Protein AF-A0AAI8CJJ2-F1 (afdb_monomer_lite)

Organism: Fervidobacterium islandicum (NCBI:txid2423)

Foldseek 3Di:
DDDPQQKDWDDDDQKIWIWRNVCVLQQWTKIKIWGCPDLFKIKIKMKTKHFNCCCCVPVVVDDDDLQPTKIKIKMKIKMWGWDDDPQKTKIKMKIKIKMKIQRVVVRKMKMWIKIKIKIKMWGDPDPFKIKMKMKMWMFTPFMDMPDDAPPCNVVVGVVLRVLQIWIKMWTWMWGHPDQFWTWTWTFIGTPDNPVHPCCLPQDPDPLSVVLNVVVVVCVVPVPDPDRDTRTDTGGHNHD

Sequence (239 aa):
MFVEFTSIGFSTGNMEVSTQPILDILGLFNFRIRNYATDYTIFNSDTFFIDPFFVSKVYAQQNVPEEVQLYIILNSTYIHNNTVFGPLIFRPHLQAISGAVILPSQNSWVAGVISRGFVSAGFLLTKNLELFTLIESGVLVNVWTSQEKPEDWETVLNEARQKSLYVTARVGGIWYYDRYSGIGLGYRFIIHGADSPLRFVQVYSLNDLLYNYFNALYYTSPEQQISIPFITTDYYLIS

Secondary structure (DSSP, 8-state):
-----S-EEEEETTEEEEE-HHHHTTTEEEEEEEEEEETTEEEEEEEEEE-TTHHHHHTS-----GGG--EEEEEEEEEEE-EEETTEEEEEEEEEEEEEEEEGGGTEEEEEEEEEEEEEEEEEEETTEEEEEEEEEEEEEEEEESSPPPTTHHHHHHHHHHHH-EEEEEEEEEEESSSSBEEEEEEEEEEE-TT-GGGG---SSHHHHHHHHHHHHHHT-TTS----------B----

Radius of gyration: 19.72 Å; chains: 1; bounding box: 42×48×56 Å

Structure (mmCIF, N/CA/C/O backbone):
data_AF-A0AAI8CJJ2-F1
#
_entry.id   AF-A0AAI8CJJ2-F1
#
loop_
_atom_site.group_PDB
_atom_site.id
_atom_site.type_symbol
_atom_site.label_atom_id
_atom_site.label_alt_id
_atom_site.label_comp_id
_atom_site.label_asym_id
_atom_site.label_entity_id
_atom_site.label_seq_id
_atom_site.pdbx_PDB_ins_code
_atom_site.Cartn_x
_atom_site.Cartn_y
_atom_site.Cartn_z
_atom_site.occupancy
_atom_site.B_iso_or_equiv
_atom_site.auth_seq_id
_atom_site.auth_comp_id
_atom_site.auth_asym_id
_atom_site.auth_atom_id
_atom_site.pdbx_PDB_model_num
ATOM 1 N N . MET A 1 1 ? -5.943 30.973 -14.984 1.00 24.56 1 MET A N 1
ATOM 2 C CA . MET A 1 1 ? -4.744 30.408 -14.335 1.00 24.56 1 MET A CA 1
ATOM 3 C C . MET A 1 1 ? -5.21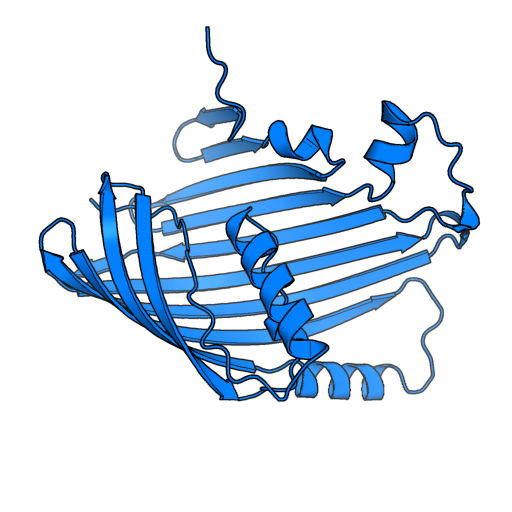3 29.131 -13.651 1.00 24.56 1 MET A C 1
ATOM 5 O O . MET A 1 1 ? -5.941 29.231 -12.676 1.00 24.56 1 MET A O 1
ATOM 9 N N . PHE A 1 2 ? -4.982 27.964 -14.256 1.00 25.30 2 PHE A N 1
ATOM 10 C CA . PHE A 1 2 ? -5.335 26.677 -13.645 1.00 25.30 2 PHE A CA 1
ATOM 11 C C . PHE A 1 2 ? -4.199 26.307 -12.687 1.00 25.30 2 PHE A C 1
ATOM 13 O O . PHE A 1 2 ? -3.054 26.222 -13.121 1.00 25.30 2 PHE A O 1
ATOM 20 N N . VAL A 1 3 ? -4.501 26.179 -11.396 1.00 33.66 3 VAL A N 1
ATOM 21 C CA . VAL A 1 3 ? -3.563 25.663 -10.391 1.00 33.66 3 VAL A CA 1
ATOM 22 C C . VAL A 1 3 ? -3.688 24.142 -10.410 1.00 33.66 3 VAL A C 1
ATOM 24 O O . VAL A 1 3 ? -4.797 23.614 -10.355 1.00 33.66 3 VAL A O 1
ATOM 27 N N . GLU A 1 4 ? -2.569 23.441 -10.556 1.00 37.78 4 GLU A N 1
ATOM 28 C CA . GLU A 1 4 ? -2.528 21.982 -10.531 1.00 37.78 4 GLU A CA 1
ATOM 29 C C . GLU A 1 4 ? -2.670 21.497 -9.078 1.00 37.78 4 GLU A C 1
ATOM 31 O O . GLU A 1 4 ? -1.777 21.674 -8.257 1.00 37.78 4 GLU A O 1
ATOM 36 N N . PHE A 1 5 ? -3.838 20.941 -8.736 1.00 50.25 5 PHE A N 1
ATOM 37 C CA . PHE A 1 5 ? -4.171 20.484 -7.375 1.00 50.25 5 PHE A CA 1
ATOM 38 C C . PHE A 1 5 ? -3.807 19.012 -7.110 1.00 50.25 5 PHE A C 1
ATOM 40 O O . PHE A 1 5 ? -4.073 18.493 -6.026 1.00 50.25 5 PHE A O 1
ATOM 47 N N . THR A 1 6 ? -3.227 18.323 -8.096 1.00 55.97 6 THR A N 1
ATOM 48 C CA . THR A 1 6 ? -2.880 16.893 -8.023 1.00 55.97 6 THR A CA 1
ATOM 49 C C . THR A 1 6 ? -1.678 16.639 -7.113 1.00 55.97 6 THR A C 1
ATOM 51 O O . THR A 1 6 ? -1.645 15.616 -6.422 1.00 55.97 6 THR A O 1
ATOM 54 N N . SER A 1 7 ? -0.721 17.573 -7.072 1.00 64.00 7 SER A N 1
ATOM 55 C CA . SER A 1 7 ? 0.377 17.610 -6.108 1.00 64.00 7 SER A CA 1
ATOM 56 C C . SER A 1 7 ? 1.036 18.994 -6.067 1.00 64.00 7 SER A C 1
ATOM 58 O O . SER A 1 7 ? 1.258 19.606 -7.107 1.00 64.00 7 SER A O 1
ATOM 60 N N . ILE A 1 8 ? 1.379 19.478 -4.870 1.00 72.69 8 ILE A N 1
ATOM 61 C CA . ILE A 1 8 ? 2.213 20.672 -4.671 1.00 72.69 8 ILE A CA 1
ATOM 62 C C . ILE A 1 8 ? 3.395 20.273 -3.790 1.00 72.69 8 ILE A C 1
ATOM 64 O O . ILE A 1 8 ? 3.222 19.571 -2.796 1.00 72.69 8 ILE A O 1
ATOM 68 N N . GLY A 1 9 ? 4.604 20.708 -4.138 1.00 76.25 9 GLY A N 1
ATOM 69 C CA . GLY A 1 9 ? 5.794 20.315 -3.398 1.00 76.25 9 GLY A CA 1
ATOM 70 C C . GLY A 1 9 ? 7.037 21.127 -3.722 1.00 76.25 9 GLY A C 1
ATOM 71 O O . GLY A 1 9 ? 7.033 22.019 -4.568 1.00 76.25 9 GLY A O 1
ATOM 72 N N . PHE A 1 10 ? 8.112 20.790 -3.021 1.00 77.50 10 PHE A N 1
ATOM 73 C CA . PHE A 1 10 ? 9.448 21.329 -3.202 1.00 77.50 10 PHE A CA 1
ATOM 74 C C . PHE A 1 10 ? 10.416 20.187 -3.515 1.00 77.50 10 PHE A C 1
ATOM 76 O O . PHE A 1 10 ? 10.382 19.140 -2.869 1.00 77.50 10 PHE A O 1
ATOM 83 N N . SER A 1 11 ? 11.301 20.400 -4.486 1.00 77.44 11 SER A N 1
ATOM 84 C CA . SER A 1 11 ? 12.350 19.449 -4.851 1.00 77.44 11 SER A CA 1
ATOM 85 C C . SER A 1 11 ? 13.719 20.112 -4.738 1.00 77.44 11 SER A C 1
ATOM 87 O O . SER A 1 11 ? 13.905 21.251 -5.171 1.00 77.44 11 SER A O 1
ATOM 89 N N . THR A 1 12 ? 14.674 19.410 -4.131 1.00 74.50 12 THR A N 1
ATOM 90 C CA . THR A 1 12 ? 16.070 19.835 -4.004 1.00 74.50 12 THR A CA 1
ATOM 91 C C . THR A 1 12 ? 17.007 18.643 -4.158 1.00 74.50 12 THR A C 1
ATOM 93 O O . THR A 1 12 ? 16.926 17.658 -3.419 1.00 74.50 12 THR A O 1
ATOM 96 N N . GLY A 1 13 ? 17.908 18.722 -5.142 1.00 83.06 13 GLY A N 1
ATOM 97 C CA . GLY A 1 13 ? 18.796 17.618 -5.501 1.00 83.06 13 GLY A CA 1
ATOM 98 C C . GLY A 1 13 ? 18.012 16.329 -5.757 1.00 83.06 13 GLY A C 1
ATOM 99 O O . GLY A 1 13 ? 17.119 16.295 -6.597 1.00 83.06 13 GLY A O 1
ATOM 100 N N . ASN A 1 14 ? 18.327 15.288 -4.986 1.00 83.12 14 ASN A N 1
ATOM 101 C CA . ASN A 1 14 ? 17.704 13.969 -5.100 1.00 83.12 14 ASN A CA 1
ATOM 102 C C . ASN A 1 14 ? 16.510 13.783 -4.150 1.00 83.12 14 ASN A C 1
ATOM 104 O O . ASN A 1 14 ? 16.112 12.648 -3.893 1.00 83.12 14 ASN A O 1
ATOM 108 N N . MET A 1 15 ? 15.968 14.849 -3.562 1.00 79.25 15 MET A N 1
ATOM 109 C CA . MET A 1 15 ? 14.840 14.774 -2.634 1.00 79.25 15 MET A CA 1
ATOM 110 C C . MET A 1 15 ? 13.670 15.623 -3.103 1.00 79.25 15 MET A C 1
ATOM 112 O O . MET A 1 15 ? 13.842 16.749 -3.555 1.00 79.25 15 MET A O 1
ATOM 116 N N . GLU A 1 16 ? 12.473 15.099 -2.906 1.00 81.75 16 GLU A N 1
ATOM 117 C CA . GLU A 1 16 ? 11.210 15.771 -3.159 1.00 81.75 16 GLU A CA 1
ATOM 118 C C . GLU A 1 16 ? 10.321 15.621 -1.924 1.00 81.75 16 GLU A C 1
ATOM 120 O O . GLU A 1 16 ? 10.235 14.547 -1.324 1.00 81.75 16 GLU A O 1
ATOM 125 N N . VAL A 1 17 ? 9.672 16.713 -1.543 1.00 82.25 17 VAL A N 1
ATOM 126 C CA . VAL A 1 17 ? 8.667 16.752 -0.486 1.00 82.25 17 VAL A CA 1
ATOM 127 C C . VAL A 1 17 ? 7.401 17.342 -1.078 1.00 82.25 17 VAL A C 1
ATOM 129 O O . VAL A 1 17 ? 7.446 18.426 -1.657 1.00 82.25 17 VAL A O 1
ATOM 132 N N . SER A 1 18 ? 6.277 16.650 -0.948 1.00 83.56 18 SER A N 1
ATOM 133 C CA . SER A 1 18 ? 5.025 17.067 -1.573 1.00 83.56 18 SER A CA 1
ATOM 134 C C . SER A 1 18 ? 3.792 16.706 -0.750 1.00 83.56 18 SER A C 1
ATOM 136 O O . SER A 1 18 ? 3.818 15.839 0.122 1.00 83.56 18 SER A O 1
ATOM 138 N N . THR A 1 19 ? 2.698 17.402 -1.037 1.00 84.62 19 THR A N 1
ATOM 139 C CA . THR A 1 19 ? 1.343 17.126 -0.551 1.00 84.62 19 THR A CA 1
ATOM 140 C C . THR A 1 19 ? 0.382 17.093 -1.742 1.00 84.62 19 THR A C 1
ATOM 142 O O . THR A 1 19 ? 0.757 17.407 -2.879 1.00 84.62 19 THR A O 1
ATOM 145 N N . GLN A 1 20 ? -0.860 16.678 -1.513 1.00 82.75 20 GLN A N 1
ATOM 146 C CA . GLN A 1 20 ? -1.926 16.594 -2.510 1.00 82.75 20 GLN A CA 1
ATOM 147 C C . GLN A 1 20 ? -3.136 17.392 -2.011 1.00 82.75 20 GLN A C 1
ATOM 149 O O . GLN A 1 20 ? -4.046 16.821 -1.414 1.00 82.75 20 GLN A O 1
ATOM 154 N N . PRO A 1 21 ? -3.190 18.709 -2.280 1.00 80.12 21 PRO A N 1
ATOM 155 C CA . PRO A 1 21 ? -4.222 19.582 -1.714 1.00 80.12 21 PRO A CA 1
ATOM 156 C C . PRO A 1 21 ? -5.664 19.190 -2.065 1.00 80.12 21 PRO A C 1
ATOM 158 O O . PRO A 1 21 ? -6.601 19.529 -1.348 1.00 80.12 21 PRO A O 1
ATOM 161 N N . ILE A 1 22 ? -5.872 18.460 -3.166 1.00 79.06 22 ILE A N 1
ATOM 162 C CA . ILE A 1 22 ? -7.193 17.921 -3.522 1.00 79.06 22 ILE A CA 1
ATOM 163 C C . ILE A 1 22 ? -7.713 16.866 -2.533 1.00 79.06 22 ILE A C 1
ATOM 165 O O . ILE A 1 22 ? -8.904 16.573 -2.519 1.00 79.06 22 ILE A O 1
ATOM 169 N N . LEU A 1 23 ? -6.850 16.269 -1.717 1.00 82.94 23 LEU A N 1
ATOM 170 C CA . LEU A 1 23 ? -7.246 15.304 -0.695 1.00 82.94 23 LEU A CA 1
ATOM 171 C C . LEU A 1 23 ? -7.632 16.005 0.615 1.00 82.94 23 LEU A C 1
ATOM 173 O O . LEU A 1 23 ? -8.527 15.536 1.321 1.00 82.94 23 LEU A O 1
ATOM 177 N N . ASP A 1 24 ? -7.073 17.190 0.873 1.00 84.56 24 ASP A N 1
ATOM 178 C CA . ASP A 1 24 ? -7.384 18.002 2.054 1.00 84.56 24 ASP A CA 1
ATOM 179 C C . ASP A 1 24 ? -8.875 18.376 2.117 1.00 84.56 24 ASP A C 1
ATOM 181 O O . ASP A 1 24 ? -9.474 18.369 3.192 1.00 84.56 24 ASP A O 1
ATOM 185 N N . ILE A 1 25 ? -9.525 18.618 0.967 1.00 85.12 25 ILE A N 1
ATOM 186 C CA . ILE A 1 25 ? -10.975 18.897 0.905 1.00 85.12 25 ILE A CA 1
ATOM 187 C C . ILE A 1 25 ? -11.844 17.698 1.320 1.00 85.12 25 ILE A C 1
ATOM 189 O O . ILE A 1 25 ? -13.028 17.863 1.600 1.00 85.12 25 ILE A O 1
ATOM 193 N N . LEU A 1 26 ? -11.277 16.491 1.362 1.00 84.38 26 LEU A N 1
ATOM 194 C CA . LEU A 1 26 ? -11.945 15.273 1.820 1.00 84.38 26 LEU A CA 1
ATOM 195 C C . LEU A 1 26 ? -11.543 14.894 3.255 1.00 84.38 26 LEU A C 1
ATOM 197 O O . LEU A 1 26 ? -11.987 13.861 3.748 1.00 84.38 26 LEU A O 1
ATOM 201 N N . GLY A 1 27 ? -10.718 15.706 3.929 1.00 87.81 27 GLY A N 1
ATOM 202 C CA . GLY A 1 27 ? -10.158 15.374 5.243 1.00 87.81 27 GLY A CA 1
ATOM 203 C C . GLY A 1 27 ? -9.030 14.348 5.196 1.00 87.81 27 GLY A C 1
ATOM 204 O O . GLY A 1 27 ? -8.771 13.688 6.200 1.00 87.81 27 GLY A O 1
ATOM 205 N N . LEU A 1 28 ? -8.397 14.174 4.033 1.00 91.06 28 LEU A N 1
ATOM 206 C CA . LEU A 1 28 ? -7.301 13.240 3.796 1.00 91.06 28 LEU A CA 1
ATOM 207 C C . LEU A 1 28 ? -6.001 14.032 3.627 1.00 91.06 28 LEU A C 1
ATOM 209 O O . LEU A 1 28 ? -5.566 14.310 2.514 1.00 91.06 28 LEU A O 1
ATOM 213 N N . PHE A 1 29 ? -5.385 14.404 4.739 1.00 91.56 29 PHE A N 1
ATOM 214 C CA . PHE A 1 29 ? -4.186 15.235 4.748 1.00 91.56 29 PHE A CA 1
ATOM 215 C C . PHE A 1 29 ? -2.962 14.367 4.548 1.00 91.56 29 PHE A C 1
ATOM 217 O O . PHE A 1 29 ? -2.686 13.500 5.379 1.00 91.56 29 PHE A O 1
ATOM 224 N N . ASN A 1 30 ? -2.214 14.593 3.474 1.00 89.94 30 ASN A N 1
ATOM 225 C CA . ASN A 1 30 ? -1.071 13.753 3.157 1.00 89.94 30 ASN A CA 1
ATOM 226 C C . ASN A 1 30 ? 0.248 14.521 3.133 1.00 89.94 30 ASN A C 1
ATOM 228 O O . ASN A 1 30 ? 0.314 15.717 2.854 1.00 89.94 30 ASN A O 1
ATOM 232 N N . PHE A 1 31 ? 1.318 13.787 3.394 1.00 90.56 31 PHE A N 1
ATOM 233 C CA . PHE A 1 31 ? 2.676 14.277 3.339 1.00 90.56 31 PHE A CA 1
ATOM 234 C C . PHE A 1 31 ? 3.585 13.192 2.781 1.00 90.56 31 PHE A C 1
ATOM 236 O O . PHE A 1 31 ? 3.714 12.106 3.353 1.00 90.56 31 PHE A O 1
ATOM 243 N N . ARG A 1 32 ? 4.241 13.513 1.670 1.00 89.38 32 ARG A N 1
ATOM 244 C CA . ARG A 1 32 ? 5.107 12.607 0.930 1.00 89.38 32 ARG A CA 1
ATOM 245 C C . ARG A 1 32 ? 6.539 13.111 0.950 1.00 89.38 32 ARG A C 1
ATOM 247 O O . ARG A 1 32 ? 6.807 14.264 0.629 1.00 89.38 32 ARG A O 1
ATOM 254 N N . ILE A 1 33 ? 7.459 12.208 1.262 1.00 89.00 33 ILE A N 1
ATOM 255 C CA . ILE A 1 33 ? 8.894 12.371 1.048 1.00 89.00 33 ILE A CA 1
ATOM 256 C C . ILE A 1 33 ? 9.332 11.330 0.032 1.00 89.00 33 ILE A C 1
ATOM 258 O O . ILE A 1 33 ? 9.025 10.144 0.158 1.00 89.00 33 ILE A O 1
ATOM 262 N N . ARG A 1 34 ? 10.117 11.764 -0.942 1.00 85.12 34 ARG A N 1
ATOM 263 C CA . ARG A 1 34 ? 10.691 10.914 -1.969 1.00 85.12 34 ARG A CA 1
ATOM 264 C C . ARG A 1 34 ? 12.173 11.217 -2.118 1.00 85.12 34 ARG A C 1
ATOM 266 O O . ARG A 1 34 ? 12.577 12.372 -2.172 1.00 85.12 34 ARG A O 1
ATOM 273 N N . ASN A 1 35 ? 12.984 10.171 -2.184 1.00 85.38 35 ASN A N 1
ATOM 274 C CA . ASN A 1 35 ? 14.412 10.252 -2.430 1.00 85.38 35 ASN A CA 1
ATOM 275 C C . ASN A 1 35 ? 14.785 9.393 -3.642 1.00 85.38 35 ASN A C 1
ATOM 277 O O . ASN A 1 35 ? 14.514 8.194 -3.678 1.00 85.38 35 ASN A O 1
ATOM 281 N N . TYR A 1 36 ? 15.429 10.016 -4.621 1.00 84.69 36 TYR A N 1
ATOM 282 C CA . TYR A 1 36 ? 15.976 9.372 -5.807 1.00 84.69 36 TYR A CA 1
ATOM 283 C C . TYR A 1 36 ? 17.412 8.935 -5.492 1.00 84.69 36 TYR A C 1
ATOM 285 O O . TYR A 1 36 ? 18.380 9.655 -5.743 1.00 84.69 36 TY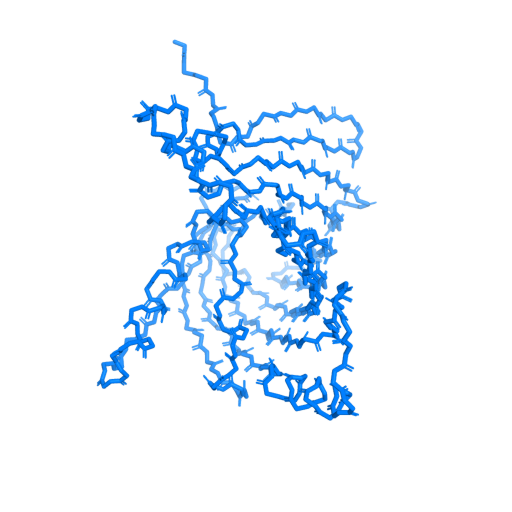R A O 1
ATOM 293 N N . ALA A 1 37 ? 17.553 7.772 -4.852 1.00 83.56 37 ALA A N 1
ATOM 294 C CA . ALA A 1 37 ? 18.855 7.253 -4.430 1.00 83.56 37 ALA A CA 1
ATOM 295 C C . ALA A 1 37 ? 19.791 7.008 -5.628 1.00 83.56 37 ALA A C 1
ATOM 297 O O . ALA A 1 37 ? 20.999 7.206 -5.527 1.00 83.56 37 ALA A O 1
ATOM 298 N N . THR A 1 38 ? 19.219 6.596 -6.762 1.00 83.38 38 THR A N 1
ATOM 299 C CA . THR A 1 38 ? 19.877 6.515 -8.076 1.00 83.38 38 THR A CA 1
ATOM 300 C C . THR A 1 38 ? 18.857 6.861 -9.163 1.00 83.38 38 THR A C 1
ATOM 302 O O . THR A 1 38 ? 17.664 6.932 -8.868 1.00 83.38 38 THR A O 1
ATOM 305 N N . ASP A 1 39 ? 19.288 6.961 -10.420 1.00 77.44 39 ASP A N 1
ATOM 306 C CA . ASP A 1 39 ? 18.392 7.188 -11.570 1.00 77.44 39 ASP A CA 1
ATOM 307 C C . ASP A 1 39 ? 17.306 6.107 -11.726 1.00 77.44 39 ASP A C 1
ATOM 309 O O . ASP A 1 39 ? 16.266 6.339 -12.338 1.00 77.44 39 ASP A O 1
ATOM 313 N N . TYR A 1 40 ? 17.527 4.929 -11.136 1.00 76.81 40 TYR A N 1
ATOM 314 C CA . TYR A 1 40 ? 16.640 3.773 -11.246 1.00 76.81 40 TYR A CA 1
ATOM 315 C C . TYR A 1 40 ? 15.979 3.385 -9.926 1.00 76.81 40 TYR A C 1
ATOM 317 O O . TYR A 1 40 ? 15.097 2.535 -9.938 1.00 76.81 40 TYR A O 1
ATOM 325 N N . THR A 1 41 ? 16.392 3.957 -8.793 1.00 81.38 41 THR A N 1
ATOM 326 C CA . THR A 1 41 ? 15.936 3.539 -7.458 1.00 81.38 41 THR A CA 1
ATOM 327 C C . THR A 1 41 ? 15.344 4.710 -6.711 1.00 81.38 41 THR A C 1
ATOM 329 O O . THR A 1 41 ? 16.002 5.730 -6.506 1.00 81.38 41 THR A O 1
ATOM 332 N N . ILE A 1 42 ? 14.132 4.504 -6.219 1.00 83.56 42 ILE A N 1
ATOM 333 C CA . ILE A 1 42 ? 13.389 5.476 -5.444 1.00 83.56 42 ILE A CA 1
ATOM 334 C C . ILE A 1 42 ? 13.050 4.902 -4.075 1.00 83.56 42 ILE A C 1
ATOM 336 O O . ILE A 1 42 ? 12.612 3.759 -3.941 1.00 83.56 42 ILE A O 1
ATOM 340 N N . PHE A 1 43 ? 13.250 5.719 -3.055 1.00 88.12 43 PHE A N 1
ATOM 341 C CA . PHE A 1 43 ? 12.673 5.528 -1.739 1.00 88.12 43 PHE A CA 1
ATOM 342 C C . PHE A 1 43 ? 11.544 6.537 -1.571 1.00 88.12 43 PHE A C 1
ATOM 344 O O . PHE A 1 43 ? 11.706 7.714 -1.892 1.00 88.12 43 PHE A O 1
ATOM 351 N N . ASN A 1 44 ? 10.399 6.098 -1.074 1.00 87.62 44 ASN A N 1
ATOM 352 C CA . ASN A 1 44 ? 9.248 6.960 -0.863 1.00 87.62 44 ASN A CA 1
ATOM 353 C C . ASN A 1 44 ? 8.609 6.628 0.479 1.00 87.62 44 ASN A C 1
ATOM 355 O O . ASN A 1 44 ? 8.359 5.463 0.768 1.00 87.62 44 ASN A O 1
ATOM 359 N N . SER A 1 45 ? 8.274 7.650 1.253 1.00 92.06 45 SER A N 1
ATOM 360 C CA . SER A 1 45 ? 7.413 7.545 2.423 1.00 92.06 45 SER A CA 1
ATOM 361 C C . SER A 1 45 ? 6.240 8.496 2.237 1.00 92.06 45 SER A C 1
ATOM 363 O O . SER A 1 45 ? 6.435 9.673 1.949 1.00 92.06 45 SER A O 1
ATOM 365 N N . ASP A 1 46 ? 5.025 7.981 2.353 1.00 89.94 46 ASP A N 1
ATOM 366 C CA . ASP A 1 46 ? 3.788 8.749 2.272 1.00 89.94 46 ASP A CA 1
ATOM 367 C C . ASP A 1 46 ? 3.005 8.537 3.561 1.00 89.94 46 ASP A C 1
ATOM 369 O O . ASP A 1 46 ? 2.810 7.397 3.985 1.00 89.94 46 ASP A O 1
ATOM 373 N N . THR A 1 47 ? 2.593 9.622 4.205 1.00 93.56 47 THR A N 1
ATOM 374 C CA . THR A 1 47 ? 1.819 9.594 5.446 1.00 93.56 47 THR A CA 1
ATOM 375 C C . THR A 1 47 ? 0.523 10.342 5.242 1.00 93.56 47 THR A C 1
ATOM 377 O O . THR A 1 47 ? 0.537 11.474 4.779 1.00 93.56 47 THR A O 1
ATOM 380 N N . PHE A 1 48 ? -0.578 9.731 5.649 1.00 92.12 48 PHE A N 1
ATOM 381 C CA . PHE A 1 48 ? -1.904 10.313 5.654 1.00 92.12 48 PHE A CA 1
ATOM 382 C C . PHE A 1 48 ? -2.398 10.438 7.086 1.00 92.12 48 PHE A C 1
ATOM 384 O O . PHE A 1 48 ? -2.340 9.480 7.857 1.00 92.12 48 PHE A O 1
ATOM 391 N N . PHE A 1 49 ? -2.934 11.602 7.413 1.00 95.00 49 PHE A N 1
ATOM 392 C CA . PHE A 1 49 ? -3.846 11.797 8.522 1.00 95.00 49 PHE A CA 1
ATOM 393 C C . PHE A 1 49 ? -5.247 11.966 7.945 1.00 95.00 49 PHE A C 1
ATOM 395 O O . PHE A 1 49 ? -5.485 12.805 7.081 1.00 95.00 49 PHE A O 1
ATOM 402 N N . ILE A 1 50 ? -6.169 11.139 8.408 1.00 93.88 50 ILE A N 1
ATOM 403 C CA . ILE A 1 50 ? -7.523 11.052 7.890 1.00 93.88 50 ILE A CA 1
ATOM 404 C C . ILE A 1 50 ? -8.481 11.392 9.017 1.00 93.88 50 ILE A C 1
ATOM 406 O O . ILE A 1 50 ? -8.497 10.742 10.065 1.00 93.88 50 ILE A O 1
ATOM 410 N N . ASP A 1 51 ? -9.318 12.381 8.748 1.00 94.00 51 ASP A N 1
ATOM 411 C CA . ASP A 1 51 ? -10.479 12.731 9.545 1.00 94.00 51 ASP A CA 1
ATOM 412 C C . ASP A 1 51 ? -11.738 12.401 8.727 1.00 94.00 51 ASP A C 1
ATOM 414 O O . ASP A 1 51 ? -12.176 13.218 7.912 1.00 94.00 51 ASP A O 1
ATOM 418 N N . PRO A 1 52 ? -12.344 11.212 8.919 1.00 90.81 52 PRO A N 1
ATOM 419 C CA . PRO A 1 52 ? -13.508 10.782 8.140 1.00 90.81 52 PRO A CA 1
ATOM 420 C C . PRO A 1 52 ? -14.714 11.714 8.281 1.00 90.81 52 PRO A C 1
ATOM 422 O O . PRO A 1 52 ? -15.612 11.709 7.443 1.00 90.81 52 PRO A O 1
ATOM 425 N N . PHE A 1 53 ? -14.743 12.515 9.347 1.00 91.75 53 PHE A N 1
ATOM 426 C CA . PHE A 1 53 ? -15.819 13.446 9.647 1.00 91.75 53 PHE A CA 1
ATOM 427 C C . PHE A 1 53 ? -15.490 14.882 9.237 1.00 91.75 53 PHE A C 1
ATOM 429 O O . PHE A 1 53 ? -16.298 15.776 9.490 1.00 91.75 53 PHE A O 1
ATOM 436 N N . PHE A 1 54 ? -14.336 15.132 8.611 1.00 92.12 54 PHE A N 1
ATOM 437 C CA . PHE A 1 54 ? -13.892 16.472 8.230 1.00 92.12 54 PHE A CA 1
ATOM 438 C C . PHE A 1 54 ? -14.941 17.210 7.401 1.00 92.12 54 PHE A C 1
ATOM 440 O O . PHE A 1 54 ? -15.315 18.330 7.737 1.00 92.12 54 PHE A O 1
ATOM 447 N N . VAL A 1 55 ? -15.475 16.561 6.361 1.00 88.19 55 VAL A N 1
ATOM 448 C CA . VAL A 1 55 ? -16.464 17.175 5.465 1.00 88.19 55 VAL A CA 1
ATOM 449 C C . VAL A 1 55 ? -17.729 17.568 6.228 1.00 88.19 55 VAL A C 1
ATOM 451 O O . VAL A 1 55 ? -18.211 18.695 6.099 1.00 88.19 55 VAL A O 1
ATOM 454 N N . SER A 1 56 ? -18.236 16.666 7.071 1.00 86.88 56 SER A N 1
ATOM 455 C CA . SER A 1 56 ? -19.402 16.929 7.916 1.00 86.88 56 SER A CA 1
ATOM 456 C C . SER A 1 56 ? -19.156 18.077 8.897 1.00 86.88 56 SER A C 1
ATOM 458 O O . SER A 1 56 ? -20.007 18.955 9.035 1.00 86.88 56 SER A O 1
ATOM 460 N N . LYS A 1 57 ? -17.987 18.108 9.546 1.00 90.00 57 LYS A N 1
ATOM 461 C CA . LYS A 1 57 ? -17.621 19.137 10.529 1.00 90.00 57 LYS A CA 1
ATOM 462 C C . LYS A 1 57 ? -17.405 20.508 9.884 1.00 90.00 57 LYS A C 1
ATOM 464 O O . LYS A 1 57 ? -17.936 21.501 10.369 1.00 90.00 57 LYS A O 1
ATOM 469 N N . VAL A 1 58 ? -16.640 20.568 8.796 1.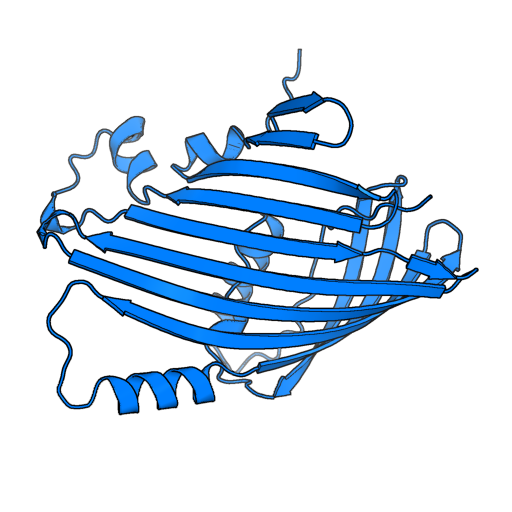00 90.06 58 VAL A N 1
ATOM 470 C CA . VAL A 1 58 ? -16.170 21.826 8.193 1.00 90.06 58 VAL A CA 1
ATOM 471 C C . VAL A 1 58 ? -17.170 22.401 7.196 1.00 90.06 58 VAL A C 1
ATOM 473 O O . VAL A 1 58 ? -17.454 23.596 7.247 1.00 90.06 58 VAL A O 1
ATOM 476 N N . TYR A 1 59 ? -17.728 21.577 6.304 1.00 90.19 59 TYR A N 1
ATOM 477 C CA . TYR A 1 59 ? -18.613 22.064 5.240 1.00 90.19 59 TYR A CA 1
ATOM 478 C C . TYR A 1 59 ? -20.093 21.965 5.607 1.00 90.19 59 TYR A C 1
ATOM 480 O O . TYR A 1 59 ? -20.849 22.886 5.309 1.00 90.19 59 TYR A O 1
ATOM 488 N N . ALA A 1 60 ? -20.512 20.880 6.267 1.00 88.88 60 ALA A N 1
ATOM 489 C CA . ALA A 1 60 ? -21.909 20.704 6.678 1.00 88.88 60 ALA A CA 1
ATOM 490 C C . ALA A 1 60 ? -22.220 21.287 8.070 1.00 88.88 60 ALA A C 1
ATOM 492 O O . ALA A 1 60 ? -23.380 21.277 8.478 1.00 88.88 60 ALA A O 1
ATOM 493 N N . GLN A 1 61 ? -21.202 21.784 8.788 1.00 89.12 61 GLN A N 1
ATOM 494 C CA . GLN A 1 61 ? -21.311 22.349 10.142 1.00 89.12 61 GLN A CA 1
ATOM 495 C C . GLN A 1 61 ? -22.033 21.420 11.132 1.00 89.12 61 GLN A C 1
ATOM 497 O O . GLN A 1 61 ? -22.711 21.863 12.059 1.00 89.12 61 GLN A O 1
ATOM 502 N N . GLN A 1 62 ? -21.908 20.108 10.927 1.00 89.25 62 GLN A N 1
ATOM 503 C CA . GLN A 1 62 ? -22.493 19.115 11.811 1.00 89.25 62 GLN A CA 1
ATOM 504 C C . GLN A 1 62 ? -21.638 18.986 13.065 1.00 89.25 62 GLN A C 1
ATOM 506 O O . GLN A 1 62 ? -20.424 18.784 12.992 1.00 89.25 62 GLN A O 1
ATOM 511 N N . ASN A 1 63 ? -22.287 19.053 14.224 1.00 86.38 63 ASN A N 1
ATOM 512 C CA . ASN A 1 63 ? -21.635 18.725 15.478 1.00 86.38 63 ASN A CA 1
ATOM 513 C C . ASN A 1 63 ? -21.525 17.201 15.590 1.00 86.38 63 ASN A C 1
ATOM 515 O O . ASN A 1 63 ? -22.522 16.523 15.834 1.00 86.38 63 ASN A O 1
ATOM 519 N N . VAL A 1 64 ? -20.329 16.666 15.350 1.00 84.50 64 VAL A N 1
ATOM 520 C CA . VAL A 1 64 ? -20.058 15.228 15.429 1.00 84.50 64 VAL A CA 1
ATOM 521 C C . VAL A 1 64 ? -19.710 14.880 16.878 1.00 84.50 64 VAL A C 1
ATOM 523 O O . VAL A 1 64 ? -18.672 15.351 17.358 1.00 84.50 64 VAL A O 1
ATOM 526 N N . PRO A 1 65 ? -20.540 14.077 17.576 1.00 86.25 65 PRO A N 1
ATOM 527 C CA . PRO A 1 65 ? -20.292 13.704 18.966 1.00 86.25 65 PRO A CA 1
ATOM 528 C C . PRO A 1 65 ? -18.912 13.077 19.135 1.00 86.25 65 PRO A C 1
ATOM 530 O O . PRO A 1 65 ? -18.489 12.274 18.305 1.00 86.25 65 PRO A O 1
ATOM 533 N N . GLU A 1 66 ? -18.218 13.414 20.219 1.00 82.94 66 GLU A N 1
ATOM 534 C CA . GLU A 1 66 ? -16.868 12.908 20.500 1.00 82.94 66 GLU A CA 1
ATOM 535 C C . GLU A 1 66 ? -16.820 11.371 20.540 1.00 82.94 66 GLU A C 1
ATOM 537 O O . GLU A 1 66 ? -15.859 10.758 20.085 1.00 82.94 66 GLU A O 1
ATOM 542 N N . GLU A 1 67 ? -17.910 10.746 20.986 1.00 86.25 67 GLU A N 1
ATOM 543 C CA . GLU A 1 67 ? -18.112 9.294 21.072 1.00 86.25 67 GLU A CA 1
ATOM 544 C C . GLU A 1 67 ? -17.911 8.561 19.741 1.00 86.25 67 GLU A C 1
ATOM 546 O O . GLU A 1 67 ? -17.420 7.433 19.737 1.00 86.25 67 GLU A O 1
ATOM 551 N N . VAL A 1 68 ? -18.283 9.194 18.624 1.00 85.88 68 VAL A N 1
ATOM 552 C CA . VAL A 1 68 ? -18.190 8.606 17.279 1.00 85.88 68 VAL A CA 1
ATOM 553 C C . VAL A 1 68 ? -16.980 9.112 16.501 1.00 85.88 68 VAL A C 1
ATOM 555 O O . VAL A 1 68 ? -16.720 8.621 15.404 1.00 85.88 68 VAL A O 1
ATOM 558 N N . GLN A 1 69 ? -16.238 10.086 17.040 1.00 89.06 69 GLN A N 1
ATOM 559 C CA . GLN A 1 69 ? -15.038 10.591 16.387 1.00 89.06 69 GLN A CA 1
ATOM 560 C C . GLN A 1 69 ? -13.961 9.512 16.347 1.00 89.06 69 GLN A C 1
ATOM 562 O O . GLN A 1 69 ? -13.708 8.802 17.318 1.00 89.06 69 GLN A O 1
ATOM 567 N N . LEU A 1 70 ? -13.289 9.432 15.206 1.00 93.88 70 LEU A N 1
ATOM 568 C CA . LEU A 1 70 ? -12.113 8.605 15.025 1.00 93.88 70 LEU A CA 1
ATOM 569 C C . LEU A 1 70 ? -11.172 9.295 14.047 1.00 93.88 70 LEU A C 1
ATOM 571 O O . LEU A 1 70 ? -11.619 10.010 13.150 1.00 93.88 70 LEU A O 1
ATOM 575 N N . TYR A 1 71 ? -9.881 9.050 14.211 1.00 94.75 71 TYR A N 1
ATOM 576 C CA . TYR A 1 71 ? -8.852 9.506 13.285 1.00 94.75 71 TYR A CA 1
ATOM 577 C C . TYR A 1 71 ? -8.064 8.307 12.788 1.00 94.75 71 TYR A C 1
ATOM 579 O O . TYR A 1 71 ? -7.832 7.357 13.540 1.00 94.75 71 TYR A O 1
ATOM 587 N N . ILE A 1 72 ? -7.648 8.345 11.527 1.00 94.81 72 ILE A N 1
ATOM 588 C CA . ILE A 1 72 ? -6.846 7.278 10.934 1.00 94.81 72 ILE A CA 1
ATOM 589 C C . ILE A 1 72 ? -5.508 7.872 10.511 1.00 94.81 72 ILE A C 1
ATOM 591 O O . ILE A 1 72 ? -5.461 8.867 9.796 1.00 94.81 72 ILE A O 1
ATOM 595 N N . ILE A 1 73 ? -4.411 7.264 10.944 1.00 94.94 73 ILE A N 1
ATOM 596 C CA . ILE A 1 73 ? -3.074 7.563 10.434 1.00 94.94 73 ILE A CA 1
ATOM 597 C C . ILE A 1 73 ? -2.672 6.400 9.546 1.00 94.94 73 ILE A C 1
ATOM 599 O O . ILE A 1 73 ? -2.654 5.270 10.017 1.00 94.94 73 ILE A O 1
ATOM 603 N N . LEU A 1 74 ? -2.333 6.652 8.288 1.00 93.38 74 LEU A N 1
ATOM 604 C CA . LEU A 1 74 ? -1.777 5.640 7.393 1.00 93.38 74 LEU A CA 1
ATOM 605 C C . LEU A 1 74 ? -0.371 6.061 6.987 1.00 93.38 74 LEU A C 1
ATOM 607 O O . LEU A 1 74 ? -0.146 7.214 6.649 1.00 93.38 74 LEU A O 1
ATOM 611 N N . ASN A 1 75 ? 0.574 5.133 6.967 1.00 93.12 75 ASN A N 1
ATOM 612 C CA . ASN A 1 75 ? 1.882 5.343 6.365 1.00 93.12 75 ASN A CA 1
ATOM 613 C C . ASN A 1 75 ? 2.144 4.249 5.331 1.00 93.12 75 ASN A C 1
ATOM 615 O O . ASN A 1 75 ? 1.796 3.087 5.531 1.00 93.12 75 ASN A O 1
ATOM 619 N N . SER A 1 76 ? 2.759 4.619 4.218 1.00 90.88 76 SER A N 1
ATOM 620 C CA . SER A 1 76 ? 3.347 3.691 3.265 1.00 90.88 76 SER A CA 1
ATOM 621 C C . SER A 1 76 ? 4.765 4.122 2.992 1.00 90.88 76 SER A C 1
ATOM 623 O O . SER A 1 76 ? 5.002 5.174 2.399 1.00 90.88 76 SER A O 1
ATOM 625 N N . THR A 1 77 ? 5.701 3.255 3.333 1.00 92.38 77 THR A N 1
ATOM 626 C CA . THR A 1 77 ? 7.099 3.427 2.983 1.00 92.38 77 THR A CA 1
ATOM 627 C C . THR A 1 77 ? 7.513 2.315 2.039 1.00 92.38 77 THR A C 1
ATOM 629 O O . THR A 1 77 ? 7.297 1.143 2.340 1.00 92.38 77 THR A O 1
ATOM 632 N N . TYR A 1 78 ? 8.098 2.662 0.897 1.00 91.00 78 TYR A N 1
ATOM 633 C CA . TYR A 1 78 ? 8.581 1.689 -0.070 1.00 91.00 78 TYR A CA 1
ATOM 634 C C . TYR A 1 78 ? 9.936 2.057 -0.655 1.00 91.00 78 TYR A C 1
ATOM 636 O O . TYR A 1 78 ? 10.316 3.225 -0.749 1.00 91.00 78 TYR A O 1
ATOM 644 N N . ILE A 1 79 ? 10.631 1.019 -1.103 1.00 89.81 79 ILE A N 1
ATOM 645 C CA . ILE A 1 79 ? 11.732 1.114 -2.049 1.00 89.81 79 ILE A CA 1
ATOM 646 C C . ILE A 1 79 ? 11.304 0.433 -3.341 1.00 89.81 79 ILE A C 1
ATOM 648 O O . ILE A 1 79 ? 10.747 -0.666 -3.333 1.00 89.81 79 ILE A O 1
ATOM 652 N N . HIS A 1 80 ? 11.554 1.105 -4.453 1.00 86.25 80 HIS A N 1
ATOM 653 C CA . HIS A 1 80 ? 11.242 0.613 -5.783 1.00 86.25 80 HIS A CA 1
ATOM 654 C C . HIS A 1 80 ? 12.444 0.828 -6.684 1.00 86.25 80 HIS A C 1
ATOM 656 O O . HIS A 1 80 ? 13.109 1.862 -6.604 1.00 86.25 80 HIS A O 1
ATOM 662 N N . ASN A 1 81 ? 12.720 -0.134 -7.552 1.00 82.94 81 ASN A N 1
ATOM 663 C CA . ASN A 1 81 ? 13.763 -0.006 -8.554 1.00 82.94 81 ASN A CA 1
ATOM 664 C C . ASN A 1 81 ? 13.208 -0.325 -9.949 1.00 82.94 81 ASN A C 1
ATOM 666 O O . ASN A 1 81 ? 12.307 -1.141 -10.084 1.00 82.94 81 ASN A O 1
ATOM 670 N N . ASN A 1 82 ? 13.735 0.337 -10.975 1.00 83.50 82 ASN A N 1
ATOM 671 C CA . ASN A 1 82 ? 13.423 0.115 -12.384 1.00 83.50 82 ASN A CA 1
ATOM 672 C C . ASN A 1 82 ? 14.727 -0.144 -13.142 1.00 83.50 82 ASN A C 1
ATOM 674 O O . ASN A 1 82 ? 15.253 0.753 -13.797 1.00 83.50 82 ASN A O 1
ATOM 678 N N . THR A 1 83 ? 15.282 -1.351 -13.049 1.00 84.38 83 THR A N 1
ATOM 679 C CA . THR A 1 83 ? 16.499 -1.670 -13.806 1.00 84.38 83 THR A CA 1
ATOM 680 C C . THR A 1 83 ? 16.137 -2.093 -15.227 1.00 84.38 83 THR A C 1
ATOM 682 O O . THR A 1 83 ? 15.341 -3.012 -15.423 1.00 84.38 83 THR A O 1
ATOM 685 N N . VAL A 1 84 ? 16.742 -1.441 -16.220 1.00 83.25 84 VAL A N 1
ATOM 686 C CA . VAL A 1 84 ? 16.519 -1.713 -17.647 1.00 83.25 84 VAL A CA 1
ATOM 687 C C . VAL A 1 84 ? 17.712 -2.478 -18.227 1.00 83.25 84 VAL A C 1
ATOM 689 O O . VAL A 1 84 ? 18.856 -2.045 -18.113 1.00 83.25 84 VAL A O 1
ATOM 692 N N . PHE A 1 85 ? 17.443 -3.607 -18.883 1.00 86.44 85 PHE A N 1
ATOM 693 C CA . PHE A 1 85 ? 18.421 -4.444 -19.582 1.00 86.44 85 PHE A CA 1
ATOM 694 C C . PHE A 1 85 ? 17.983 -4.659 -21.039 1.00 86.44 85 PHE A C 1
ATOM 696 O O . PHE A 1 85 ? 17.324 -5.644 -21.380 1.00 86.44 85 PHE A O 1
ATOM 703 N N . GLY A 1 86 ? 18.342 -3.725 -21.925 1.00 85.62 86 GLY A N 1
ATOM 704 C CA . GLY A 1 86 ? 17.865 -3.745 -23.311 1.00 85.62 86 GLY A CA 1
ATOM 705 C C . GLY A 1 86 ? 16.336 -3.591 -23.360 1.00 85.62 86 GLY A C 1
ATOM 706 O O . GLY A 1 86 ? 15.830 -2.622 -22.802 1.00 85.62 86 GLY A O 1
ATOM 707 N N . PRO A 1 87 ? 15.582 -4.509 -23.998 1.00 87.38 87 PRO A N 1
ATOM 708 C CA . PRO A 1 87 ? 14.120 -4.457 -23.993 1.00 87.38 87 PRO A CA 1
ATOM 709 C C . PRO A 1 87 ? 13.497 -4.977 -22.687 1.00 87.38 87 PRO A C 1
ATOM 711 O O . PRO A 1 87 ? 12.285 -4.879 -22.525 1.00 87.38 87 PRO A O 1
ATOM 714 N N . LEU A 1 88 ? 14.278 -5.566 -21.777 1.00 90.00 88 LEU A N 1
ATOM 715 C CA . LEU A 1 88 ? 13.771 -6.107 -20.518 1.00 90.00 88 LEU A CA 1
ATOM 716 C C . LEU A 1 88 ? 13.793 -5.043 -19.423 1.00 90.00 88 LEU A C 1
ATOM 718 O O . LEU A 1 88 ? 14.768 -4.306 -19.289 1.00 90.00 88 LEU A O 1
ATOM 722 N N . ILE A 1 89 ? 12.752 -5.010 -18.597 1.00 86.75 89 ILE A N 1
ATOM 723 C CA . ILE A 1 89 ? 12.671 -4.132 -17.430 1.00 86.75 89 ILE A CA 1
ATOM 724 C C . ILE A 1 89 ? 12.388 -4.984 -16.203 1.00 86.75 89 ILE A C 1
ATOM 726 O O . ILE A 1 89 ? 11.443 -5.765 -16.186 1.00 86.75 89 ILE A O 1
ATOM 730 N N . PHE A 1 90 ? 13.197 -4.835 -15.165 1.00 89.50 90 PHE A N 1
ATOM 731 C CA . PHE A 1 90 ? 13.033 -5.544 -13.907 1.00 89.50 90 PHE A CA 1
ATOM 732 C C . PHE A 1 90 ? 12.699 -4.555 -12.795 1.00 89.50 90 PHE A C 1
ATOM 734 O O . PHE A 1 90 ? 13.414 -3.570 -12.599 1.00 89.50 90 PHE A O 1
ATOM 741 N N . ARG A 1 91 ? 11.602 -4.816 -12.077 1.00 88.81 91 ARG A N 1
ATOM 742 C CA . ARG A 1 91 ? 11.073 -3.912 -11.055 1.00 88.81 91 ARG A CA 1
ATOM 743 C C . ARG A 1 91 ? 10.810 -4.617 -9.733 1.00 88.81 91 ARG A C 1
ATOM 745 O O . ARG A 1 91 ? 9.695 -5.101 -9.511 1.00 88.81 91 ARG A O 1
ATOM 752 N N . PRO A 1 92 ? 11.820 -4.721 -8.859 1.00 89.75 92 PRO A N 1
ATOM 753 C CA . PRO A 1 92 ? 11.595 -5.143 -7.494 1.00 89.75 92 PRO A CA 1
ATOM 754 C C . PRO A 1 92 ? 11.025 -3.976 -6.680 1.00 89.75 92 PRO A C 1
ATOM 756 O O . PRO A 1 92 ? 11.439 -2.823 -6.823 1.00 89.75 92 PRO A O 1
ATOM 759 N N . HIS A 1 93 ? 10.095 -4.307 -5.794 1.00 89.75 93 HIS A N 1
ATOM 760 C CA . HIS A 1 93 ? 9.436 -3.373 -4.900 1.00 89.75 93 HIS A CA 1
ATOM 761 C C . HIS A 1 93 ? 9.231 -4.018 -3.539 1.00 89.75 93 HIS A C 1
ATOM 763 O O . HIS A 1 93 ? 8.729 -5.140 -3.440 1.00 89.75 93 HIS A O 1
ATOM 769 N N . LEU A 1 94 ? 9.582 -3.292 -2.485 1.00 91.44 94 LEU A N 1
ATOM 770 C CA . LEU A 1 94 ? 9.326 -3.685 -1.106 1.00 91.44 94 LEU A CA 1
ATOM 771 C C . LEU A 1 94 ? 8.662 -2.521 -0.390 1.00 91.44 94 LEU A C 1
ATOM 773 O O . LEU A 1 94 ? 9.143 -1.392 -0.462 1.00 91.44 94 LEU A O 1
ATOM 777 N N . GLN A 1 95 ? 7.579 -2.814 0.314 1.00 91.75 95 GLN A N 1
ATOM 778 C CA . GLN A 1 95 ? 6.726 -1.833 0.956 1.00 91.75 95 GLN A CA 1
ATOM 779 C C . GLN A 1 95 ? 6.360 -2.284 2.368 1.00 91.75 95 GLN A C 1
ATOM 781 O O . GLN A 1 95 ? 5.988 -3.433 2.607 1.00 91.75 95 GLN A O 1
ATOM 786 N N . ALA A 1 96 ? 6.413 -1.345 3.300 1.00 93.25 96 ALA A N 1
ATOM 787 C CA . ALA A 1 96 ? 5.784 -1.446 4.602 1.00 93.25 96 ALA A CA 1
ATOM 788 C C . ALA A 1 96 ? 4.626 -0.449 4.647 1.00 93.25 96 ALA A C 1
ATOM 790 O O . ALA A 1 96 ? 4.810 0.748 4.429 1.00 93.25 96 ALA A O 1
ATOM 791 N N . ILE A 1 97 ? 3.435 -0.961 4.922 1.00 91.88 97 ILE A N 1
ATOM 792 C CA . ILE A 1 97 ? 2.233 -0.174 5.163 1.00 91.88 97 ILE A CA 1
ATOM 793 C C . ILE A 1 97 ? 1.946 -0.249 6.652 1.00 91.88 97 ILE A C 1
ATOM 795 O O . ILE A 1 97 ? 1.856 -1.344 7.201 1.00 91.88 97 ILE A O 1
ATOM 799 N N . SER A 1 98 ? 1.767 0.886 7.307 1.00 93.06 98 SER A N 1
ATOM 800 C CA . SER A 1 98 ? 1.217 0.929 8.653 1.00 93.06 98 SER A CA 1
ATOM 801 C C . SER A 1 98 ? -0.071 1.732 8.677 1.00 93.06 98 SER A C 1
ATOM 803 O O . SER A 1 98 ? -0.295 2.619 7.856 1.00 93.06 98 SER A O 1
ATOM 805 N N . GLY A 1 99 ? -0.948 1.383 9.604 1.00 93.25 99 GLY A N 1
ATOM 806 C CA . GLY A 1 99 ? -2.193 2.092 9.825 1.00 93.25 99 GLY A CA 1
ATOM 807 C C . GLY A 1 99 ? -2.519 2.106 11.302 1.00 93.25 99 GLY A C 1
ATOM 808 O O . GLY A 1 99 ? -2.317 1.099 11.969 1.00 93.25 99 GLY A O 1
ATOM 809 N N . ALA A 1 100 ? -3.018 3.220 11.815 1.00 94.31 100 ALA A N 1
ATOM 810 C CA . ALA A 1 100 ? -3.513 3.342 13.172 1.00 94.31 100 ALA A CA 1
ATOM 811 C C . ALA A 1 100 ? -4.892 3.989 13.164 1.00 94.31 100 ALA A C 1
ATOM 813 O O . ALA A 1 100 ? -5.101 4.986 12.482 1.00 94.31 100 ALA A O 1
ATOM 814 N N . VAL A 1 101 ? -5.813 3.428 13.938 1.00 95.00 101 VAL A N 1
ATOM 815 C CA . VAL A 1 101 ? -7.098 4.042 14.262 1.00 95.00 101 VAL A CA 1
ATOM 816 C C . VAL A 1 101 ? -7.008 4.555 15.688 1.00 95.00 101 VAL A C 1
ATOM 818 O O . VAL A 1 101 ? -6.664 3.802 16.600 1.00 95.00 101 VAL A O 1
ATOM 821 N N . ILE A 1 102 ? -7.300 5.837 15.864 1.00 95.12 102 ILE A N 1
ATOM 822 C CA . ILE A 1 102 ? -7.330 6.527 17.149 1.00 95.12 102 ILE A CA 1
ATOM 823 C C . ILE A 1 102 ? -8.793 6.800 17.481 1.00 95.12 102 ILE A C 1
ATOM 825 O O . ILE A 1 102 ? -9.511 7.382 16.667 1.00 95.12 102 ILE A O 1
ATOM 829 N N . LEU A 1 103 ? -9.212 6.391 18.675 1.00 92.81 103 LEU A N 1
ATOM 830 C CA . LEU A 1 103 ? -10.548 6.579 19.231 1.00 92.81 103 LEU A CA 1
ATOM 831 C C . LEU A 1 103 ? -10.431 7.537 20.432 1.00 92.81 103 LEU A C 1
ATOM 833 O O . LEU A 1 103 ? -10.156 7.086 21.550 1.00 92.81 103 LEU A O 1
ATOM 837 N N . PRO A 1 104 ? -10.587 8.860 20.222 1.00 88.12 104 PRO A N 1
ATOM 838 C CA . PRO A 1 104 ? -10.334 9.867 21.253 1.00 88.12 104 PRO A CA 1
ATOM 839 C C . PRO A 1 104 ? -11.204 9.681 22.497 1.00 88.12 104 PRO A C 1
ATOM 841 O O . PRO A 1 104 ? -10.686 9.716 23.610 1.00 88.12 104 PRO A O 1
ATOM 844 N N . SER A 1 105 ? -12.493 9.385 22.307 1.00 88.38 105 SER A N 1
ATOM 845 C CA . SER A 1 105 ? -13.467 9.181 23.389 1.00 88.38 105 SER A CA 1
ATOM 846 C C . SER A 1 105 ? -13.096 8.050 24.351 1.00 88.38 105 SER A C 1
ATOM 848 O O . SER A 1 105 ? -13.473 8.075 25.519 1.00 88.38 105 SER A O 1
ATOM 850 N N . GLN A 1 106 ? -12.338 7.062 23.874 1.00 86.94 106 GLN A N 1
ATOM 851 C CA . GLN A 1 106 ? -11.892 5.906 24.653 1.00 86.94 106 GLN A CA 1
ATOM 852 C C . GLN A 1 106 ? -10.428 6.025 25.095 1.00 86.94 106 GLN A C 1
ATOM 854 O O . GLN A 1 106 ? -9.905 5.103 25.722 1.00 86.94 106 GLN A O 1
ATOM 859 N N . ASN A 1 107 ? -9.747 7.121 24.729 1.00 89.50 107 ASN A N 1
ATOM 860 C CA . ASN A 1 107 ? -8.295 7.274 24.825 1.00 89.50 107 ASN A CA 1
ATOM 861 C C . ASN A 1 107 ? -7.555 6.010 24.341 1.00 89.50 107 ASN A C 1
ATOM 863 O O . ASN A 1 107 ? -6.628 5.512 24.986 1.00 89.50 107 ASN A O 1
ATOM 867 N N . SER A 1 108 ? -8.035 5.433 23.236 1.00 93.19 108 SER A N 1
ATOM 868 C CA . SER A 1 108 ? -7.596 4.130 22.753 1.00 93.19 108 SER A CA 1
ATOM 869 C C . SER A 1 108 ? -7.111 4.196 21.315 1.00 93.19 108 SER A C 1
ATOM 871 O O . SER A 1 108 ? -7.528 5.046 20.525 1.00 93.19 108 SER A O 1
ATOM 873 N N . TRP A 1 109 ? -6.190 3.304 20.969 1.00 94.25 109 TRP A N 1
ATOM 874 C CA . TRP A 1 109 ? -5.743 3.147 19.597 1.00 94.25 109 TRP A CA 1
ATOM 875 C C . TRP A 1 109 ? -5.441 1.689 19.267 1.00 94.25 109 TRP A C 1
ATOM 877 O O . TRP A 1 109 ? -5.096 0.873 20.130 1.00 94.25 109 TRP A O 1
ATOM 887 N N . VAL A 1 110 ? -5.564 1.374 17.982 1.00 93.75 110 VAL A N 1
ATOM 888 C CA . VAL A 1 110 ? -5.126 0.113 17.383 1.00 93.75 110 VAL A CA 1
ATOM 889 C C . VAL A 1 110 ? -4.284 0.459 16.171 1.00 93.75 110 VAL A C 1
ATOM 891 O O . VAL A 1 110 ? -4.726 1.219 15.316 1.00 93.75 110 VAL A O 1
ATOM 894 N N . ALA A 1 111 ? -3.078 -0.088 16.096 1.00 94.94 111 ALA A N 1
ATOM 895 C CA . ALA A 1 111 ? -2.169 0.102 14.980 1.00 94.94 111 ALA A CA 1
ATOM 896 C C . ALA A 1 111 ? -1.755 -1.244 14.398 1.00 94.94 111 ALA A C 1
ATOM 898 O O . ALA A 1 111 ? -1.500 -2.186 15.135 1.00 94.94 111 ALA A O 1
ATOM 899 N N . GLY A 1 112 ? -1.654 -1.342 13.082 1.00 93.75 112 GLY A N 1
ATOM 900 C CA . GLY A 1 112 ? -1.186 -2.524 12.377 1.00 93.75 112 GLY A CA 1
ATOM 901 C C . GLY A 1 112 ? -0.080 -2.175 11.396 1.00 93.75 112 GLY A C 1
ATOM 902 O O . GLY A 1 112 ? -0.014 -1.056 10.889 1.00 93.75 112 GLY A O 1
ATOM 903 N N . VAL A 1 113 ? 0.786 -3.146 11.119 1.00 94.56 113 VAL A N 1
ATOM 904 C CA . VAL A 1 113 ? 1.773 -3.073 10.037 1.00 94.56 113 VAL A CA 1
ATOM 905 C C . VAL A 1 113 ? 1.593 -4.276 9.131 1.00 94.56 113 VAL A C 1
ATOM 907 O O . VAL A 1 113 ? 1.481 -5.409 9.594 1.00 94.56 113 VAL A O 1
ATOM 910 N N . ILE A 1 114 ? 1.609 -4.018 7.835 1.00 92.38 114 ILE A N 1
ATOM 911 C CA . ILE A 1 114 ? 1.555 -4.984 6.752 1.00 92.38 114 ILE A CA 1
ATOM 912 C C . ILE A 1 114 ? 2.835 -4.812 5.940 1.00 92.38 114 ILE A C 1
ATOM 914 O O . ILE A 1 114 ? 3.215 -3.694 5.593 1.00 92.38 114 ILE A O 1
ATOM 918 N N . SER A 1 115 ? 3.493 -5.914 5.609 1.00 93.12 115 SER A N 1
ATOM 919 C CA . SER A 1 115 ? 4.559 -5.913 4.615 1.00 93.12 115 SER A CA 1
ATOM 920 C C . SER A 1 115 ? 4.003 -6.395 3.286 1.00 93.12 115 SER A C 1
ATOM 922 O O . SER A 1 115 ? 3.148 -7.283 3.221 1.00 93.12 115 SER A O 1
ATOM 924 N N . ARG A 1 116 ? 4.471 -5.777 2.209 1.00 90.19 116 ARG A N 1
ATOM 925 C CA . ARG A 1 116 ? 4.156 -6.156 0.838 1.00 90.19 116 ARG A CA 1
ATOM 926 C C . ARG A 1 116 ? 5.426 -6.120 0.019 1.00 90.19 116 ARG A C 1
ATOM 928 O O . ARG A 1 116 ? 6.319 -5.310 0.252 1.00 90.19 116 ARG A O 1
ATOM 935 N N . GLY A 1 117 ? 5.498 -6.994 -0.962 1.00 88.56 117 GLY A N 1
ATOM 936 C CA . GLY A 1 117 ? 6.573 -6.980 -1.930 1.00 88.56 117 GLY A CA 1
ATOM 937 C C . GLY A 1 117 ? 6.066 -7.473 -3.261 1.00 88.56 117 GLY A C 1
ATOM 938 O O . GLY A 1 117 ? 5.231 -8.380 -3.315 1.00 88.56 117 GLY A O 1
ATOM 939 N N . PHE A 1 118 ? 6.581 -6.889 -4.332 1.00 87.62 118 PHE A N 1
ATOM 940 C CA . PHE A 1 118 ? 6.378 -7.433 -5.657 1.00 87.62 118 PHE A CA 1
ATOM 941 C C . PHE A 1 118 ? 7.664 -7.430 -6.462 1.00 87.62 118 PHE A C 1
ATOM 943 O O . PHE A 1 118 ? 8.578 -6.636 -6.247 1.00 87.62 118 PHE A O 1
ATOM 950 N N . VAL A 1 119 ? 7.715 -8.345 -7.414 1.00 88.56 119 VAL A N 1
ATOM 951 C CA . VAL A 1 119 ? 8.741 -8.385 -8.442 1.00 88.56 119 VAL A CA 1
ATOM 952 C C . VAL A 1 119 ? 8.023 -8.425 -9.774 1.00 88.56 119 VAL A C 1
ATOM 954 O O . VAL A 1 119 ? 7.187 -9.299 -10.005 1.00 88.56 119 VAL A O 1
ATOM 957 N N . SER A 1 120 ? 8.337 -7.461 -10.631 1.00 88.44 120 SER A N 1
ATOM 958 C CA . SER A 1 120 ? 7.809 -7.377 -11.986 1.00 88.44 120 SER A CA 1
ATOM 959 C C . SER A 1 120 ? 8.921 -7.517 -13.014 1.00 88.44 120 SER A C 1
ATOM 961 O O . SER A 1 120 ? 10.027 -7.007 -12.827 1.00 88.44 120 SER A O 1
ATOM 963 N N . ALA A 1 121 ? 8.614 -8.214 -14.100 1.00 90.94 121 ALA A N 1
ATOM 964 C CA . ALA A 1 121 ? 9.437 -8.302 -15.290 1.00 90.94 121 ALA A CA 1
ATOM 965 C C . ALA A 1 121 ? 8.607 -7.848 -16.493 1.00 90.94 121 ALA A C 1
ATOM 967 O O . ALA A 1 121 ? 7.519 -8.368 -16.745 1.00 90.94 121 ALA A O 1
ATOM 968 N N . GLY A 1 122 ? 9.138 -6.874 -17.219 1.00 90.88 122 GLY A N 1
ATOM 969 C CA . GLY A 1 122 ? 8.559 -6.271 -18.406 1.00 90.88 122 GLY A CA 1
ATOM 970 C C . GLY A 1 122 ? 9.407 -6.533 -19.644 1.00 90.88 122 GLY A C 1
ATOM 971 O O . GLY A 1 122 ? 10.627 -6.657 -19.552 1.00 90.88 122 GLY A O 1
ATOM 972 N N . PHE A 1 123 ? 8.765 -6.585 -20.804 1.00 92.81 123 PHE A N 1
ATOM 973 C CA . PHE A 1 123 ? 9.401 -6.601 -22.113 1.00 92.81 123 PHE A CA 1
ATOM 974 C C . PHE A 1 123 ? 8.805 -5.492 -22.982 1.00 92.81 123 PHE A C 1
ATOM 976 O O . PHE A 1 123 ? 7.612 -5.507 -23.301 1.00 92.81 123 PHE A O 1
ATOM 983 N N . LEU A 1 124 ? 9.641 -4.537 -23.382 1.00 90.81 124 LEU A N 1
ATOM 984 C CA . LEU A 1 124 ? 9.288 -3.457 -24.294 1.00 90.81 124 LEU A CA 1
ATOM 985 C C . LEU A 1 124 ? 9.108 -4.013 -25.712 1.00 90.81 124 LEU A C 1
ATOM 987 O O . LEU A 1 124 ? 10.075 -4.342 -26.398 1.00 90.81 124 LEU A O 1
ATOM 991 N N . LEU A 1 125 ? 7.856 -4.087 -26.166 1.00 90.56 125 LEU A N 1
ATOM 992 C CA . LEU A 1 125 ? 7.522 -4.402 -27.558 1.00 90.56 125 LEU A CA 1
ATOM 993 C C . LEU A 1 125 ? 7.809 -3.212 -28.478 1.00 90.56 125 LEU A C 1
ATOM 995 O O . LEU A 1 125 ? 8.222 -3.377 -29.623 1.00 90.56 125 LEU A O 1
ATOM 999 N N . THR A 1 126 ? 7.565 -2.003 -27.974 1.00 87.38 126 THR A N 1
ATOM 1000 C CA . THR A 1 126 ? 7.886 -0.738 -28.641 1.00 87.38 126 THR A CA 1
ATOM 1001 C C . THR A 1 126 ? 8.364 0.272 -27.600 1.00 87.38 126 THR A C 1
ATOM 1003 O O . THR A 1 126 ? 8.338 -0.007 -26.405 1.00 87.38 126 THR A O 1
ATOM 1006 N N . LYS A 1 127 ? 8.737 1.482 -28.034 1.00 81.62 127 LYS A N 1
ATOM 1007 C CA . LYS A 1 127 ? 9.093 2.580 -27.117 1.00 81.62 127 LYS A CA 1
ATOM 1008 C C . LYS A 1 127 ? 7.979 2.942 -26.126 1.00 81.62 127 LYS A C 1
ATOM 1010 O O . LYS A 1 127 ? 8.277 3.487 -25.074 1.00 81.62 127 LYS A O 1
ATOM 1015 N N . ASN A 1 128 ? 6.726 2.633 -26.466 1.00 84.56 128 ASN A N 1
ATOM 1016 C CA . ASN A 1 128 ? 5.551 3.063 -25.713 1.00 84.56 128 ASN A CA 1
ATOM 1017 C C . ASN A 1 128 ? 4.674 1.886 -25.263 1.00 84.56 128 ASN A C 1
ATOM 1019 O O . ASN A 1 128 ? 3.585 2.110 -24.751 1.00 84.56 128 ASN A O 1
ATOM 1023 N N . LEU A 1 129 ? 5.085 0.638 -25.504 1.00 88.94 129 LEU A N 1
ATOM 1024 C CA . LEU A 1 129 ? 4.282 -0.538 -25.177 1.00 88.94 129 LEU A CA 1
ATOM 1025 C C . LEU A 1 129 ? 5.152 -1.601 -24.525 1.00 88.94 129 LEU A C 1
ATOM 1027 O O . LEU A 1 129 ? 6.133 -2.055 -25.115 1.00 88.94 129 LEU A O 1
ATOM 1031 N N . GLU A 1 130 ? 4.723 -2.043 -23.356 1.00 88.94 130 GLU A N 1
ATOM 1032 C CA . GLU A 1 130 ? 5.349 -3.098 -22.580 1.00 88.94 130 GLU A CA 1
ATOM 1033 C C . GLU A 1 130 ? 4.365 -4.234 -22.330 1.00 88.94 130 GLU A C 1
ATOM 1035 O O . GLU A 1 130 ? 3.203 -3.982 -22.030 1.00 88.94 130 GLU A O 1
ATOM 1040 N N . LEU A 1 131 ? 4.837 -5.478 -22.395 1.00 92.00 131 LEU A N 1
ATOM 1041 C CA . LEU A 1 131 ? 4.168 -6.612 -21.760 1.00 92.00 131 LEU A CA 1
ATOM 1042 C C . LEU A 1 131 ? 4.844 -6.915 -20.438 1.00 92.00 131 LEU A C 1
ATOM 1044 O O . LEU A 1 131 ? 6.068 -6.985 -20.393 1.00 92.00 131 LEU A O 1
ATOM 1048 N N . PHE A 1 132 ? 4.070 -7.157 -19.389 1.00 88.88 132 PHE A N 1
ATOM 1049 C CA . PHE A 1 132 ? 4.629 -7.422 -18.074 1.00 88.88 132 PHE A CA 1
ATOM 1050 C C . PHE A 1 132 ? 3.995 -8.625 -17.394 1.00 88.88 132 PHE A C 1
ATOM 1052 O O . PHE A 1 132 ? 2.838 -8.985 -17.628 1.00 88.88 132 PHE A O 1
ATOM 1059 N N . THR A 1 133 ? 4.780 -9.212 -16.502 1.00 88.69 133 THR A N 1
ATOM 1060 C CA . THR A 1 133 ? 4.342 -10.155 -15.481 1.00 88.69 133 THR A CA 1
ATOM 1061 C C . THR A 1 133 ? 4.830 -9.671 -14.124 1.00 88.69 133 THR A C 1
ATOM 1063 O O . THR A 1 133 ? 5.911 -9.097 -14.014 1.00 88.69 133 THR A O 1
ATOM 1066 N N . LEU A 1 134 ? 4.036 -9.876 -13.084 1.00 87.25 134 LEU A N 1
ATOM 1067 C CA . LEU A 1 134 ? 4.324 -9.408 -11.737 1.00 87.25 134 LEU A CA 1
ATOM 1068 C C . LEU A 1 134 ? 3.834 -10.438 -10.731 1.00 87.25 134 LEU A C 1
ATOM 1070 O O . LEU A 1 134 ? 2.705 -10.908 -10.829 1.00 87.25 134 LEU A O 1
ATOM 1074 N N . ILE A 1 135 ? 4.663 -10.757 -9.744 1.00 88.88 135 ILE A N 1
ATOM 1075 C CA . ILE A 1 135 ? 4.258 -11.528 -8.568 1.00 88.88 135 ILE A CA 1
ATOM 1076 C C . ILE A 1 135 ? 4.265 -10.579 -7.382 1.00 88.88 135 ILE A C 1
ATOM 1078 O O . ILE A 1 135 ? 5.276 -9.935 -7.118 1.00 88.88 135 ILE A O 1
ATOM 1082 N N . GLU A 1 136 ? 3.142 -10.495 -6.680 1.00 88.50 136 GLU A N 1
ATOM 1083 C CA . GLU A 1 136 ? 2.966 -9.683 -5.481 1.00 88.50 136 GLU A CA 1
ATOM 1084 C C . GLU A 1 136 ? 2.548 -10.575 -4.324 1.00 88.50 136 GLU A C 1
ATOM 1086 O O . GLU A 1 136 ? 1.681 -11.437 -4.469 1.00 88.50 136 GLU A O 1
ATOM 1091 N N . SER A 1 137 ? 3.131 -10.327 -3.161 1.00 90.31 137 SER A N 1
ATOM 1092 C CA . SER A 1 137 ? 2.733 -10.959 -1.913 1.00 90.31 137 SER A CA 1
ATOM 1093 C C . SER A 1 137 ? 2.642 -9.930 -0.802 1.00 90.31 137 SER A C 1
ATOM 1095 O O . SER A 1 137 ? 3.269 -8.867 -0.856 1.00 90.31 137 SER A O 1
ATOM 1097 N N . GLY A 1 138 ? 1.864 -10.249 0.221 1.00 91.12 138 GLY A N 1
ATOM 1098 C CA . GLY A 1 138 ? 1.805 -9.437 1.419 1.00 91.12 138 GLY A CA 1
ATOM 1099 C C . GLY A 1 138 ? 1.254 -10.201 2.603 1.00 91.12 138 GLY A C 1
ATOM 1100 O O . GLY A 1 138 ? 0.591 -11.227 2.447 1.00 91.12 138 GLY A O 1
ATOM 1101 N N . VAL A 1 139 ? 1.561 -9.695 3.790 1.00 93.69 139 VAL A N 1
ATOM 1102 C CA . VAL A 1 139 ? 1.189 -10.317 5.057 1.00 93.69 139 VAL A CA 1
ATOM 1103 C C . VAL A 1 139 ? 1.093 -9.258 6.152 1.00 93.69 139 VAL A C 1
ATOM 1105 O O . VAL A 1 139 ? 1.851 -8.286 6.179 1.00 93.69 139 VAL A O 1
ATOM 1108 N N . LEU A 1 140 ? 0.153 -9.442 7.072 1.00 93.75 140 LEU A N 1
ATOM 1109 C CA . LEU A 1 140 ? 0.114 -8.716 8.331 1.00 93.75 140 LEU A CA 1
ATOM 1110 C C . LEU A 1 140 ? 1.362 -9.093 9.129 1.00 93.75 140 LEU A C 1
ATOM 1112 O O . LEU A 1 140 ? 1.618 -10.263 9.392 1.00 93.75 140 LEU A O 1
ATOM 1116 N N . VAL A 1 141 ? 2.145 -8.101 9.527 1.00 93.81 141 VAL A N 1
ATOM 1117 C CA . VAL A 1 141 ? 3.328 -8.305 10.365 1.00 93.81 141 VAL A CA 1
ATOM 1118 C C . VAL A 1 141 ? 2.921 -8.272 11.825 1.00 93.81 141 VAL A C 1
ATOM 1120 O O . VAL A 1 141 ? 3.295 -9.151 12.600 1.00 93.81 141 VAL A O 1
ATOM 1123 N N . ASN A 1 142 ? 2.157 -7.262 12.234 1.00 94.31 142 ASN A N 1
ATOM 1124 C CA . ASN A 1 142 ? 1.768 -7.123 13.628 1.00 94.31 142 ASN A CA 1
ATOM 1125 C C . ASN A 1 142 ? 0.564 -6.199 13.811 1.00 94.31 142 ASN A C 1
ATOM 1127 O O . ASN A 1 142 ? 0.275 -5.379 12.940 1.00 94.31 142 ASN A O 1
ATOM 1131 N N . VAL A 1 143 ? -0.075 -6.318 14.975 1.00 93.81 143 VAL A N 1
ATOM 1132 C CA . VAL A 1 143 ? -1.086 -5.397 15.489 1.00 93.81 143 VAL A CA 1
ATOM 1133 C C . VAL A 1 143 ? -0.732 -5.058 16.932 1.00 93.81 143 VAL A C 1
ATOM 1135 O O . VAL A 1 143 ? -0.484 -5.932 17.762 1.00 93.81 143 VAL A O 1
ATOM 1138 N N . TRP A 1 144 ? -0.723 -3.771 17.230 1.00 93.69 144 TRP A N 1
ATOM 1139 C CA . TRP A 1 144 ? -0.561 -3.210 18.556 1.00 93.69 144 TRP A CA 1
ATOM 1140 C C . TRP A 1 144 ? -1.855 -2.519 18.960 1.00 93.69 144 TRP A C 1
ATOM 1142 O O . TRP A 1 144 ? -2.559 -1.950 18.130 1.00 93.69 144 TRP A O 1
ATOM 1152 N N . THR A 1 145 ? -2.156 -2.546 20.248 1.00 93.62 145 THR A N 1
ATOM 1153 C CA . THR A 1 145 ? -3.279 -1.813 20.822 1.00 93.62 145 THR A CA 1
ATOM 1154 C C . THR A 1 145 ? -2.852 -1.206 22.148 1.00 93.62 145 THR A C 1
ATOM 1156 O O . THR A 1 145 ? -1.970 -1.745 22.820 1.00 93.62 145 THR A O 1
ATOM 1159 N N . SER A 1 146 ? -3.457 -0.075 22.499 1.00 93.94 146 SER A N 1
ATOM 1160 C CA . SER A 1 146 ? -3.297 0.556 23.809 1.00 93.94 146 SER A CA 1
ATOM 1161 C C . SER A 1 146 ? -4.173 -0.064 24.898 1.00 93.94 146 SER A C 1
ATOM 1163 O O . SER A 1 146 ? -4.010 0.281 26.064 1.00 93.94 146 SER A O 1
ATOM 1165 N N . GLN A 1 147 ? -5.129 -0.914 24.519 1.00 89.31 147 GLN A N 1
ATOM 1166 C CA . GLN A 1 147 ? -6.033 -1.592 25.442 1.00 89.31 147 GLN A CA 1
ATOM 1167 C C . GLN A 1 147 ? -5.372 -2.838 26.037 1.00 89.31 147 GLN A C 1
ATOM 1169 O O . GLN A 1 147 ? -4.394 -3.366 25.499 1.00 89.31 147 GLN A O 1
ATOM 1174 N N . GLU A 1 148 ? -5.915 -3.309 27.159 1.00 89.50 148 GLU A N 1
ATOM 1175 C CA . GLU A 1 148 ? -5.478 -4.564 27.760 1.00 89.50 148 GLU A CA 1
ATOM 1176 C C . GLU A 1 148 ? -5.701 -5.718 26.776 1.00 89.50 148 GLU A C 1
ATOM 1178 O O . GLU A 1 148 ? -6.765 -5.857 26.167 1.00 89.50 148 GLU A O 1
ATOM 1183 N N . LYS A 1 149 ? -4.651 -6.511 26.567 1.00 89.31 149 LYS A N 1
ATOM 1184 C CA . LYS A 1 149 ? -4.672 -7.614 25.611 1.00 89.31 149 LYS A CA 1
ATOM 1185 C C . LYS A 1 149 ? -5.347 -8.827 26.256 1.00 89.31 149 LYS A C 1
ATOM 1187 O O . LYS A 1 149 ? -4.958 -9.187 27.365 1.00 89.31 149 LYS A O 1
ATOM 1192 N N . PRO A 1 150 ? -6.285 -9.492 25.563 1.00 89.12 150 PRO A N 1
ATOM 1193 C CA . PRO A 1 150 ? -6.799 -10.793 25.981 1.00 89.12 150 PRO A CA 1
ATOM 1194 C C . PRO A 1 150 ? -5.681 -11.829 26.178 1.00 89.12 150 PRO A C 1
ATOM 1196 O O . PRO A 1 150 ? -4.630 -11.742 25.537 1.00 89.12 150 PRO A O 1
ATOM 1199 N N . GLU A 1 151 ? -5.918 -12.842 27.017 1.00 91.31 151 GLU A N 1
ATOM 1200 C CA . GLU A 1 151 ? -4.950 -13.927 27.268 1.00 91.31 151 GLU A CA 1
ATOM 1201 C C . GLU A 1 151 ? -4.559 -14.687 25.986 1.00 91.31 151 GLU A C 1
ATOM 1203 O O . GLU A 1 151 ? -3.432 -15.166 25.857 1.00 91.31 151 GLU A O 1
ATOM 1208 N N . ASP A 1 152 ? -5.462 -14.755 25.007 1.00 92.75 152 ASP A N 1
ATOM 1209 C CA . ASP A 1 152 ? -5.285 -15.426 23.720 1.00 92.75 152 ASP A CA 1
ATOM 1210 C C . ASP A 1 152 ? -4.785 -14.500 22.594 1.00 92.75 152 ASP A C 1
ATOM 1212 O O . ASP A 1 152 ? -4.733 -14.915 21.433 1.00 92.75 152 ASP A O 1
ATOM 1216 N N . TRP A 1 153 ? -4.364 -13.267 22.908 1.00 91.44 153 TRP A N 1
ATOM 1217 C CA . TRP A 1 153 ? -3.986 -12.255 21.911 1.00 91.44 153 TRP A CA 1
ATOM 1218 C C . TRP A 1 153 ? -2.948 -12.741 20.894 1.00 91.44 153 TRP A C 1
ATOM 1220 O O . TRP A 1 153 ? -3.104 -12.511 19.696 1.00 91.44 153 TRP A O 1
ATOM 1230 N N . GLU A 1 154 ? -1.897 -13.434 21.339 1.00 92.06 154 GLU A N 1
ATOM 1231 C CA . GLU A 1 154 ? -0.862 -13.946 20.430 1.00 92.06 154 GLU A CA 1
ATOM 1232 C C . GLU A 1 154 ? -1.393 -15.048 19.502 1.00 92.06 154 GLU A C 1
ATOM 1234 O O . GLU A 1 154 ? -0.975 -15.137 18.347 1.00 92.06 154 GLU A O 1
ATOM 1239 N N . THR A 1 155 ? -2.349 -15.859 19.962 1.00 93.88 155 THR A N 1
ATOM 1240 C CA . THR A 1 155 ? -3.015 -16.869 19.127 1.00 93.88 155 THR A CA 1
ATOM 1241 C C . THR A 1 155 ? -3.855 -16.188 18.052 1.00 93.88 155 THR A C 1
ATOM 1243 O O . THR A 1 155 ? -3.657 -16.455 16.866 1.00 93.88 155 THR A O 1
ATOM 1246 N N . VAL A 1 156 ? -4.708 -15.235 18.443 1.00 91.81 156 VAL A N 1
ATOM 1247 C CA . VAL A 1 156 ? -5.537 -14.441 17.519 1.00 91.81 156 VAL A CA 1
ATOM 1248 C C . VAL A 1 156 ? -4.671 -13.714 16.491 1.00 91.81 156 VAL A C 1
ATOM 1250 O O . VAL A 1 156 ? -4.963 -13.720 15.293 1.00 91.81 156 VAL A O 1
ATOM 1253 N N . LEU A 1 157 ? -3.569 -13.115 16.937 1.00 92.31 157 LEU A N 1
ATOM 1254 C CA . LEU A 1 157 ? -2.638 -12.403 16.076 1.00 92.31 157 LEU A CA 1
ATOM 1255 C C . LEU A 1 157 ? -1.948 -13.344 15.084 1.00 92.31 157 LEU A C 1
ATOM 1257 O O . LEU A 1 157 ? -1.843 -13.012 13.905 1.00 92.31 157 LEU A O 1
ATOM 1261 N N . ASN A 1 158 ? -1.508 -14.524 15.519 1.00 93.88 158 ASN A N 1
ATOM 1262 C CA . ASN A 1 158 ? -0.900 -15.511 14.627 1.00 93.88 158 ASN A CA 1
ATOM 1263 C C . ASN A 1 158 ? -1.893 -16.050 13.592 1.00 93.88 158 ASN A C 1
ATOM 1265 O O . ASN A 1 158 ? -1.536 -16.166 12.418 1.00 93.88 158 ASN A O 1
ATOM 1269 N N . GLU A 1 159 ? -3.144 -16.298 13.979 1.00 92.50 159 GLU A N 1
ATOM 1270 C CA . GLU A 1 159 ? -4.204 -16.645 13.030 1.00 92.50 159 GLU A CA 1
ATOM 1271 C C . GLU A 1 159 ? -4.458 -15.520 12.023 1.00 92.50 159 GLU A C 1
ATOM 1273 O O . GLU A 1 159 ? -4.576 -15.776 10.823 1.00 92.50 159 GLU A O 1
ATOM 1278 N N . ALA A 1 160 ? -4.494 -14.264 12.479 1.00 90.81 160 ALA A N 1
ATOM 1279 C CA . ALA A 1 160 ? -4.661 -13.108 11.607 1.00 90.81 160 ALA A CA 1
ATOM 1280 C C . ALA A 1 160 ? -3.500 -12.981 10.609 1.00 90.81 160 ALA A C 1
ATOM 1282 O O . ALA A 1 160 ? -3.739 -12.746 9.425 1.00 90.81 160 ALA A O 1
ATOM 1283 N N . ARG A 1 161 ? -2.251 -13.203 11.043 1.00 92.56 161 ARG A N 1
ATOM 1284 C CA . ARG A 1 161 ? -1.077 -13.238 10.153 1.00 92.56 161 ARG A CA 1
ATOM 1285 C C . ARG A 1 161 ? -1.225 -14.314 9.082 1.00 92.56 161 ARG A C 1
ATOM 1287 O O . ARG A 1 161 ? -1.068 -14.011 7.902 1.00 92.56 161 ARG A O 1
ATOM 1294 N N . GLN A 1 162 ? -1.588 -15.536 9.468 1.00 91.06 162 GLN A N 1
ATOM 1295 C CA . GLN A 1 162 ? -1.770 -16.644 8.528 1.00 91.06 162 GLN A CA 1
ATOM 1296 C C . GLN A 1 162 ? -2.888 -16.367 7.517 1.00 91.06 162 GLN A C 1
ATOM 1298 O O . GLN A 1 162 ? -2.666 -16.507 6.319 1.00 91.06 162 GLN A O 1
ATOM 1303 N N . LYS A 1 163 ? -4.053 -15.894 7.976 1.00 90.06 163 LYS A N 1
ATOM 1304 C CA . LYS A 1 163 ? -5.190 -15.545 7.104 1.00 90.06 163 LYS A CA 1
ATOM 1305 C C . LYS A 1 163 ? -4.907 -14.339 6.208 1.00 90.06 163 LYS A C 1
ATOM 1307 O O . LYS A 1 163 ? -5.481 -14.214 5.134 1.00 90.06 163 LYS A O 1
ATOM 1312 N N . SER A 1 164 ? -4.036 -13.430 6.643 1.00 90.50 164 SER A N 1
ATOM 1313 C CA . SER A 1 164 ? -3.669 -12.245 5.866 1.00 90.50 164 SER A CA 1
ATOM 1314 C C . SER A 1 164 ? -2.710 -12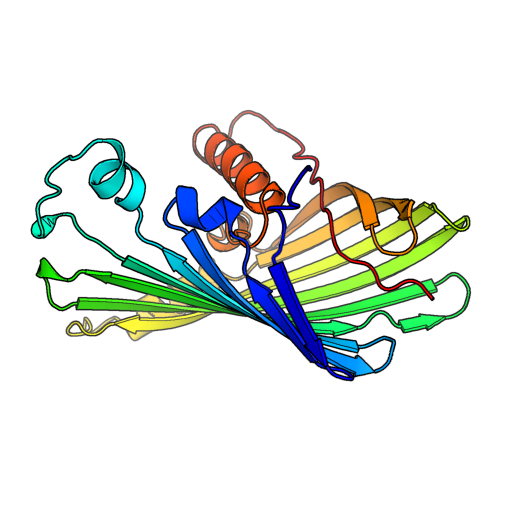.539 4.715 1.00 90.50 164 SER A C 1
ATOM 1316 O O . SER A 1 164 ? -2.647 -11.741 3.779 1.00 90.50 164 SER A O 1
ATOM 1318 N N . LEU A 1 165 ? -1.971 -13.652 4.759 1.00 91.50 165 LEU A N 1
ATOM 1319 C CA . LEU A 1 165 ? -1.011 -13.984 3.716 1.00 91.50 165 LEU A CA 1
ATOM 1320 C C . LEU A 1 165 ? -1.733 -14.130 2.376 1.00 91.50 165 LEU A C 1
ATOM 1322 O O . LEU A 1 165 ? -2.666 -14.915 2.234 1.00 91.50 165 LEU A O 1
ATOM 1326 N N . TYR A 1 166 ? -1.270 -13.398 1.372 1.00 87.69 166 TYR A N 1
ATOM 1327 C CA . TYR A 1 166 ? -1.746 -13.568 0.008 1.00 87.69 166 TYR A CA 1
ATOM 1328 C C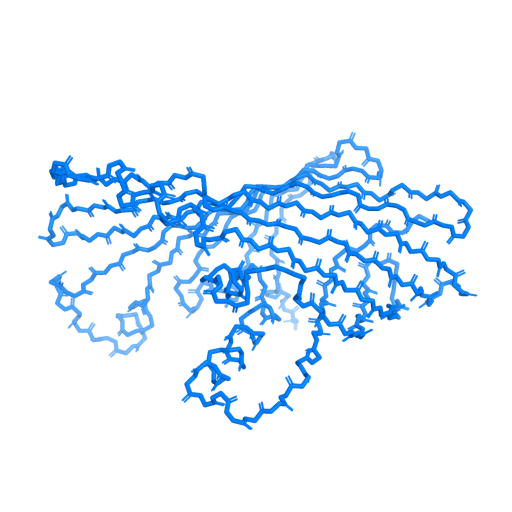 . TYR A 1 166 ? -0.590 -13.547 -0.975 1.00 87.69 166 TYR A C 1
ATOM 1330 O O . TYR A 1 166 ? 0.459 -12.940 -0.738 1.00 87.69 166 TYR A O 1
ATOM 1338 N N . VAL A 1 167 ? -0.818 -14.203 -2.106 1.00 88.12 167 VAL A N 1
ATOM 1339 C CA . VAL A 1 167 ? 0.072 -14.174 -3.260 1.00 88.12 167 VAL A CA 1
ATOM 1340 C C . VAL A 1 167 ? -0.786 -14.012 -4.502 1.00 88.12 167 VAL A C 1
ATOM 1342 O O . VAL A 1 167 ? -1.740 -14.761 -4.720 1.00 88.12 167 VAL A O 1
ATOM 1345 N N . THR A 1 168 ? -0.446 -13.032 -5.330 1.00 83.69 168 THR A N 1
ATOM 1346 C CA . THR A 1 168 ? -1.100 -12.786 -6.614 1.00 83.69 168 THR A CA 1
ATOM 1347 C C . THR A 1 168 ? -0.071 -12.737 -7.728 1.00 83.69 168 THR A C 1
ATOM 1349 O O . THR A 1 168 ? 1.060 -12.300 -7.526 1.00 83.69 168 THR A O 1
ATOM 1352 N N . ALA A 1 169 ? -0.485 -13.158 -8.916 1.00 82.31 169 ALA A N 1
ATOM 1353 C CA . ALA A 1 169 ? 0.227 -12.875 -10.149 1.00 82.31 169 ALA A CA 1
ATOM 1354 C C . ALA A 1 169 ? -0.584 -11.890 -10.985 1.00 82.31 169 ALA A C 1
ATOM 1356 O O . ALA A 1 169 ? -1.813 -11.948 -11.016 1.00 82.31 169 ALA A O 1
ATOM 1357 N N . ARG A 1 170 ? 0.091 -10.987 -11.683 1.00 84.06 170 ARG A N 1
ATOM 1358 C CA . ARG A 1 170 ? -0.509 -10.109 -12.682 1.00 84.06 170 ARG A CA 1
ATOM 1359 C C . ARG A 1 170 ? 0.218 -10.295 -13.991 1.00 84.06 170 ARG A C 1
ATOM 1361 O O . ARG A 1 170 ? 1.438 -10.394 -14.002 1.00 84.06 170 ARG A O 1
ATOM 1368 N N . VAL A 1 171 ? -0.533 -10.305 -15.078 1.00 84.56 171 VAL A N 1
ATOM 1369 C CA . VAL A 1 171 ? 0.016 -10.258 -16.433 1.00 84.56 171 VAL A CA 1
ATOM 1370 C C . VAL A 1 171 ? -0.779 -9.247 -17.232 1.00 84.56 171 VAL A C 1
ATOM 1372 O O . VAL A 1 171 ? -2.001 -9.159 -17.084 1.00 84.56 171 VAL A O 1
ATOM 1375 N N . GLY A 1 172 ? -0.109 -8.468 -18.064 1.00 86.62 172 GLY A N 1
ATOM 1376 C CA . GLY A 1 172 ? -0.782 -7.407 -18.793 1.00 86.62 172 GLY A CA 1
ATOM 1377 C C . GLY A 1 172 ? 0.120 -6.672 -19.758 1.00 86.62 172 GLY A C 1
ATOM 1378 O O . GLY A 1 172 ? 1.268 -7.052 -19.984 1.00 86.62 172 GLY A O 1
ATOM 1379 N N . GLY A 1 173 ? -0.433 -5.607 -20.320 1.00 85.81 173 GLY A N 1
ATOM 1380 C CA . GLY A 1 173 ? 0.292 -4.629 -21.106 1.00 85.81 173 GLY A CA 1
ATOM 1381 C C . GLY A 1 173 ? 0.233 -3.255 -20.453 1.00 85.81 173 GLY A C 1
ATOM 1382 O O . GLY A 1 173 ? -0.776 -2.898 -19.846 1.00 85.81 173 GLY A O 1
ATOM 1383 N N . ILE A 1 174 ? 1.303 -2.481 -20.587 1.00 84.00 174 ILE A N 1
ATOM 1384 C CA . ILE A 1 174 ? 1.337 -1.064 -20.224 1.00 84.00 174 ILE A CA 1
ATOM 1385 C C . ILE A 1 174 ? 1.572 -0.269 -21.496 1.00 84.00 174 ILE A C 1
ATOM 1387 O O . ILE A 1 174 ? 2.521 -0.533 -22.236 1.00 84.00 174 ILE A O 1
ATOM 1391 N N . TRP A 1 175 ? 0.706 0.706 -21.743 1.00 83.69 175 TRP A N 1
ATOM 1392 C CA . TRP A 1 175 ? 0.915 1.705 -22.778 1.00 83.69 175 TRP A CA 1
ATOM 1393 C C . TRP A 1 175 ? 1.356 3.025 -22.149 1.00 83.69 175 TRP A C 1
ATOM 1395 O O . TRP A 1 175 ? 0.642 3.595 -21.326 1.00 83.69 175 TRP A O 1
ATOM 1405 N N . TYR A 1 176 ? 2.527 3.506 -22.548 1.00 78.25 176 TYR A N 1
ATOM 1406 C CA . TYR A 1 176 ? 3.110 4.765 -22.101 1.00 78.25 176 TYR A CA 1
ATOM 1407 C C . TYR A 1 176 ? 2.696 5.892 -23.042 1.00 78.25 176 TYR A C 1
ATOM 1409 O O . TYR A 1 176 ? 2.999 5.858 -24.238 1.00 78.25 176 TYR A O 1
ATOM 1417 N N . TYR A 1 177 ? 2.004 6.896 -22.509 1.00 73.94 177 TYR A N 1
ATOM 1418 C CA . TYR A 1 177 ? 1.661 8.099 -23.273 1.00 73.94 177 TYR A CA 1
ATOM 1419 C C . TYR A 1 177 ? 2.704 9.210 -23.100 1.00 73.94 177 TYR A C 1
ATOM 1421 O O . TYR A 1 177 ? 2.815 10.080 -23.963 1.00 73.94 177 TYR A O 1
ATOM 1429 N N . ASP A 1 178 ? 3.508 9.150 -22.037 1.00 62.16 178 ASP A N 1
ATOM 1430 C CA . ASP A 1 178 ? 4.722 9.942 -21.858 1.00 62.16 178 ASP A CA 1
ATOM 1431 C C . ASP A 1 178 ? 5.831 9.091 -21.198 1.00 62.16 178 ASP A C 1
ATOM 1433 O O . ASP A 1 178 ? 5.671 7.887 -21.005 1.00 62.16 178 ASP A O 1
ATOM 1437 N N . ARG A 1 179 ? 6.992 9.690 -20.899 1.00 57.97 179 ARG A N 1
ATOM 1438 C CA . ARG A 1 179 ? 8.145 8.963 -20.326 1.00 57.97 179 ARG A CA 1
ATOM 1439 C C . ARG A 1 179 ? 7.955 8.524 -18.873 1.00 57.97 179 ARG A C 1
ATOM 1441 O O . ARG A 1 179 ? 8.743 7.716 -18.392 1.00 57.97 179 ARG A O 1
ATOM 1448 N N . TYR A 1 180 ? 6.972 9.091 -18.186 1.00 54.22 180 TYR A N 1
ATOM 1449 C CA . TYR A 1 180 ? 6.757 8.959 -16.750 1.00 54.22 180 TYR A CA 1
ATOM 1450 C C . TYR A 1 180 ? 5.439 8.267 -16.407 1.00 54.22 180 TYR A C 1
ATOM 1452 O O . TYR A 1 180 ? 5.281 7.782 -15.290 1.00 54.22 180 TYR A O 1
ATOM 1460 N N . SER A 1 181 ? 4.517 8.188 -17.361 1.00 57.81 181 SER A N 1
ATOM 1461 C CA . SER A 1 181 ? 3.126 7.837 -17.132 1.00 57.81 181 SER A CA 1
ATOM 1462 C C . SER A 1 181 ? 2.637 6.844 -18.178 1.00 57.81 181 SER A C 1
ATOM 1464 O O . SER A 1 181 ? 2.860 6.983 -19.386 1.00 57.81 181 SER A O 1
ATOM 1466 N N . GLY A 1 182 ? 1.915 5.834 -17.707 1.00 62.06 182 GLY A N 1
ATOM 1467 C CA . GLY A 1 182 ? 1.302 4.832 -18.562 1.00 62.06 182 GLY A CA 1
ATOM 1468 C C . GLY A 1 182 ? -0.029 4.344 -18.019 1.00 62.06 182 GLY A C 1
ATOM 1469 O O . GLY A 1 182 ? -0.371 4.570 -16.859 1.00 62.06 182 GLY A O 1
ATOM 1470 N N . ILE A 1 183 ? -0.780 3.683 -18.893 1.00 70.75 183 ILE A N 1
ATOM 1471 C CA . ILE A 1 183 ? -2.018 2.983 -18.569 1.00 70.75 183 ILE A CA 1
ATOM 1472 C C . ILE A 1 183 ? -1.728 1.490 -18.672 1.00 70.75 183 ILE A C 1
ATOM 1474 O O . ILE A 1 183 ? -1.421 0.980 -19.752 1.00 70.75 183 ILE A O 1
ATOM 1478 N N . GLY A 1 184 ? -1.814 0.801 -17.538 1.00 68.44 184 GLY A N 1
ATOM 1479 C CA . GLY A 1 184 ? -1.757 -0.655 -17.473 1.00 68.44 184 GLY A CA 1
ATOM 1480 C C . GLY A 1 184 ? -3.135 -1.279 -17.670 1.00 68.44 184 GLY A C 1
ATOM 1481 O O . GLY A 1 184 ? -4.112 -0.811 -17.092 1.00 68.44 184 GLY A O 1
ATOM 1482 N N . LEU A 1 185 ? -3.207 -2.352 -18.455 1.00 73.06 185 LEU A N 1
ATOM 1483 C CA . LEU A 1 185 ? -4.362 -3.242 -18.559 1.00 73.06 185 LEU A CA 1
ATOM 1484 C C . LEU A 1 185 ? -3.887 -4.686 -18.441 1.00 73.06 185 LEU A C 1
ATOM 1486 O O . LEU A 1 185 ? -2.912 -5.085 -19.076 1.00 73.06 185 LEU A O 1
ATOM 1490 N N . GLY A 1 186 ? -4.583 -5.498 -17.656 1.00 70.94 186 GLY A N 1
ATOM 1491 C CA . GLY A 1 186 ? -4.186 -6.884 -17.464 1.00 70.94 186 GLY A CA 1
ATOM 1492 C C . GLY A 1 186 ? -5.124 -7.669 -16.569 1.00 70.94 186 GLY A C 1
ATOM 1493 O O . GLY A 1 186 ? -6.156 -7.175 -16.119 1.00 70.94 186 GLY A O 1
ATOM 1494 N N . TYR A 1 187 ? -4.719 -8.901 -16.295 1.00 70.56 187 TYR A N 1
ATOM 1495 C CA . TYR A 1 187 ? -5.420 -9.827 -15.419 1.00 70.56 187 TYR A CA 1
ATOM 1496 C C . TYR A 1 187 ? -4.645 -10.002 -14.119 1.00 70.56 187 TYR A C 1
ATOM 1498 O O . TYR A 1 187 ? -3.415 -10.074 -14.123 1.00 70.56 187 TYR A O 1
ATOM 1506 N N . ARG A 1 188 ? -5.373 -10.089 -13.002 1.00 77.12 188 ARG A N 1
ATOM 1507 C CA . ARG A 1 188 ? -4.840 -10.440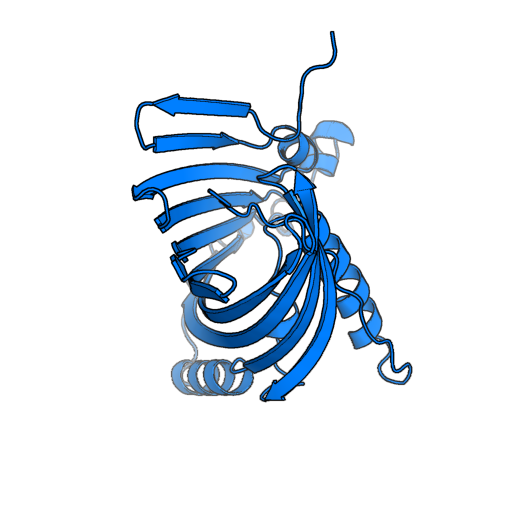 -11.683 1.00 77.12 188 ARG A CA 1
ATOM 1508 C C . ARG A 1 188 ? -5.365 -11.819 -11.299 1.00 77.12 188 ARG A C 1
ATOM 1510 O O . ARG A 1 188 ? -6.570 -12.024 -11.217 1.00 77.12 188 ARG A O 1
ATOM 1517 N N . PHE A 1 189 ? -4.452 -12.736 -11.027 1.00 75.62 189 PHE A N 1
ATOM 1518 C CA . PHE A 1 189 ? -4.729 -14.083 -10.557 1.00 75.62 189 PHE A CA 1
ATOM 1519 C C . PHE A 1 189 ? -4.373 -14.184 -9.082 1.00 75.62 189 PHE A C 1
ATOM 1521 O O . PHE A 1 189 ? -3.278 -13.794 -8.673 1.00 75.62 189 PHE A O 1
ATOM 1528 N N . ILE A 1 190 ? -5.284 -14.726 -8.282 1.00 79.56 190 ILE A N 1
ATOM 1529 C CA . ILE A 1 190 ? -4.998 -15.063 -6.891 1.00 79.56 190 ILE A CA 1
ATOM 1530 C C . ILE A 1 190 ? -4.376 -16.458 -6.878 1.00 79.56 190 ILE A C 1
ATOM 1532 O O . ILE A 1 190 ? -5.019 -17.425 -7.272 1.00 79.56 190 ILE A O 1
ATOM 1536 N N . ILE A 1 191 ? -3.120 -16.548 -6.442 1.00 83.81 191 ILE A N 1
ATOM 1537 C CA . ILE A 1 191 ? -2.401 -17.818 -6.280 1.00 83.81 191 ILE A CA 1
ATOM 1538 C C . ILE A 1 191 ? -2.681 -18.388 -4.886 1.00 83.81 191 ILE A C 1
ATOM 1540 O O . ILE A 1 191 ? -2.883 -19.590 -4.733 1.00 83.81 191 ILE A O 1
ATOM 1544 N N . HIS A 1 192 ? -2.709 -17.523 -3.868 1.00 85.75 192 HIS A N 1
ATOM 1545 C CA . HIS A 1 192 ? -2.977 -17.888 -2.479 1.00 85.75 192 HIS A CA 1
ATOM 1546 C C . HIS A 1 192 ? -3.679 -16.747 -1.729 1.00 85.75 192 HIS A C 1
ATOM 1548 O O . HIS A 1 192 ? -3.459 -15.578 -2.052 1.00 85.75 192 HIS A O 1
ATOM 1554 N N . GLY A 1 193 ? -4.483 -17.088 -0.715 1.00 79.00 193 GLY A N 1
ATOM 1555 C CA . GLY A 1 193 ? -5.165 -16.118 0.148 1.00 79.00 193 GLY A CA 1
ATOM 1556 C C . GLY A 1 193 ? -6.335 -15.407 -0.535 1.00 79.00 193 GLY A C 1
ATOM 1557 O O . GLY A 1 193 ? -6.423 -14.184 -0.493 1.00 79.00 193 GLY A O 1
ATOM 1558 N N . ALA A 1 194 ? -7.231 -16.144 -1.201 1.00 72.50 194 ALA A N 1
ATOM 1559 C CA . ALA A 1 194 ? -8.419 -15.560 -1.846 1.00 72.50 194 ALA A CA 1
ATOM 1560 C C . ALA A 1 194 ? -9.396 -14.912 -0.851 1.00 72.50 194 ALA A C 1
ATOM 1562 O O . ALA A 1 194 ? -10.088 -13.940 -1.172 1.00 72.50 194 ALA A O 1
ATOM 1563 N N . ASP A 1 195 ? -9.410 -15.441 0.363 1.00 76.25 195 ASP A N 1
ATOM 1564 C CA . ASP A 1 195 ? -10.098 -14.958 1.551 1.00 76.25 195 ASP A CA 1
ATOM 1565 C C . ASP A 1 195 ? -9.279 -13.933 2.350 1.00 76.25 195 ASP A C 1
ATOM 1567 O O . ASP A 1 195 ? -9.791 -13.377 3.322 1.00 76.25 195 ASP A O 1
ATOM 1571 N N . SER A 1 196 ? -8.042 -13.629 1.936 1.00 78.81 196 SER A N 1
ATOM 1572 C CA . SER A 1 196 ? -7.205 -12.680 2.660 1.00 78.81 196 SER A CA 1
ATOM 1573 C C . SER A 1 196 ? -7.855 -11.292 2.695 1.00 78.81 196 SER A C 1
ATOM 1575 O O . SER A 1 196 ? -8.199 -10.735 1.642 1.00 78.81 196 SER A O 1
ATOM 1577 N N . PRO A 1 197 ? -7.947 -10.661 3.882 1.00 73.81 197 PRO A N 1
ATOM 1578 C CA . PRO A 1 197 ? -8.419 -9.287 4.007 1.00 73.81 197 PRO A CA 1
ATOM 1579 C C . PRO A 1 197 ? -7.492 -8.282 3.305 1.00 73.81 197 PRO A C 1
ATOM 1581 O O . PRO A 1 197 ? -7.914 -7.170 2.991 1.00 73.81 197 PRO A O 1
ATOM 1584 N N . LEU A 1 198 ? -6.242 -8.653 2.997 1.00 72.62 198 LEU A N 1
ATOM 1585 C CA . LEU A 1 198 ? -5.282 -7.756 2.350 1.00 72.62 198 LEU A CA 1
ATOM 1586 C C . LEU A 1 198 ? -5.549 -7.516 0.861 1.00 72.62 198 LEU A C 1
ATOM 1588 O O . LEU A 1 198 ? -4.940 -6.623 0.268 1.00 72.62 198 LEU A O 1
ATOM 1592 N N . ARG A 1 199 ? -6.507 -8.228 0.256 1.00 65.56 199 ARG A N 1
ATOM 1593 C CA . ARG A 1 199 ? -6.933 -7.977 -1.131 1.00 65.56 199 ARG A CA 1
ATOM 1594 C C . ARG A 1 199 ? -7.507 -6.569 -1.364 1.00 65.56 199 ARG A C 1
ATOM 1596 O O . ARG A 1 199 ? -7.610 -6.159 -2.520 1.00 65.56 199 ARG A O 1
ATOM 1603 N N . PHE A 1 200 ? -7.859 -5.855 -0.288 1.00 58.12 200 PHE A N 1
ATOM 1604 C CA . PHE A 1 200 ? -8.428 -4.500 -0.275 1.00 58.12 200 PHE A CA 1
ATOM 1605 C C . PHE A 1 200 ? -7.424 -3.396 0.117 1.00 58.12 200 PHE A C 1
ATOM 1607 O O . PHE A 1 200 ? -7.816 -2.252 0.312 1.00 58.12 200 PHE A O 1
ATOM 1614 N N . VAL A 1 201 ? -6.135 -3.689 0.326 1.00 54.06 201 VAL A N 1
ATOM 1615 C CA . VAL A 1 201 ? -5.220 -2.724 0.984 1.00 54.06 201 VAL A CA 1
ATOM 1616 C C . VAL A 1 201 ? -4.421 -1.899 -0.028 1.00 54.06 201 VAL A C 1
ATOM 1618 O O . VAL A 1 201 ? -3.192 -1.877 -0.032 1.00 54.06 201 VAL A O 1
ATOM 1621 N N . GLN A 1 202 ? -5.124 -1.221 -0.931 1.00 56.69 202 GLN A N 1
ATOM 1622 C CA . GLN A 1 202 ? -4.540 -0.234 -1.841 1.00 56.69 202 GLN A CA 1
ATOM 1623 C C . GLN A 1 202 ? -5.334 1.070 -1.647 1.00 56.69 202 GLN A C 1
ATOM 1625 O O . GLN A 1 202 ? -6.491 1.112 -2.033 1.00 56.69 202 GLN A O 1
ATOM 1630 N N . VAL A 1 203 ? -4.780 2.105 -0.986 1.00 53.16 203 VAL A N 1
ATOM 1631 C CA . VAL A 1 203 ? -5.456 3.416 -0.754 1.00 53.16 203 VAL A CA 1
ATOM 1632 C C . VAL A 1 203 ? -4.470 4.594 -0.882 1.00 53.16 203 VAL A C 1
ATOM 1634 O O . VAL A 1 203 ? -4.531 5.554 -0.125 1.00 53.16 203 VAL A O 1
ATOM 1637 N N . TYR A 1 204 ? -3.507 4.528 -1.805 1.00 53.97 204 TYR A N 1
ATOM 1638 C CA . TYR A 1 204 ? -2.479 5.578 -1.951 1.00 53.97 204 TYR A CA 1
ATOM 1639 C C . TYR A 1 204 ? -2.656 6.423 -3.216 1.00 53.97 204 TYR A C 1
ATOM 1641 O O . TYR A 1 204 ? -1.887 7.350 -3.471 1.00 53.97 204 TYR A O 1
ATOM 1649 N N . SER A 1 205 ? -3.690 6.126 -4.001 1.00 55.38 205 SER A N 1
ATOM 1650 C CA . SER A 1 205 ? -4.087 6.875 -5.187 1.00 55.38 205 SER A CA 1
ATOM 1651 C C . SER A 1 205 ? -5.610 6.862 -5.377 1.00 55.38 205 SER A C 1
ATOM 1653 O O . SER A 1 205 ? -6.342 6.103 -4.744 1.00 55.38 205 SER A O 1
ATOM 1655 N N . LEU A 1 206 ? -6.114 7.698 -6.286 1.00 54.84 206 LEU A N 1
ATOM 1656 C CA . LEU A 1 206 ? -7.528 7.667 -6.671 1.00 54.84 206 LEU A CA 1
ATOM 1657 C C . LEU A 1 206 ? -7.915 6.331 -7.333 1.00 54.84 206 LEU A C 1
ATOM 1659 O O . LEU A 1 206 ? -9.009 5.819 -7.113 1.00 54.84 206 LEU A O 1
ATOM 1663 N N . ASN A 1 207 ? -7.008 5.741 -8.112 1.00 59.25 207 ASN A N 1
ATOM 1664 C CA . ASN A 1 207 ? -7.250 4.457 -8.772 1.00 59.25 207 ASN A CA 1
ATOM 1665 C C . ASN A 1 207 ? -7.345 3.308 -7.767 1.00 59.25 207 ASN A C 1
ATOM 1667 O O . ASN A 1 207 ? -8.183 2.422 -7.913 1.00 59.25 207 ASN A O 1
ATOM 1671 N N . ASP A 1 208 ? -6.529 3.367 -6.721 1.00 60.06 208 ASP A N 1
ATOM 1672 C CA . ASP A 1 208 ? -6.573 2.454 -5.587 1.00 60.06 208 ASP A CA 1
ATOM 1673 C C . ASP A 1 208 ? -7.931 2.513 -4.862 1.00 60.06 208 ASP A C 1
ATOM 1675 O O . ASP A 1 208 ? -8.542 1.480 -4.583 1.00 60.06 208 ASP A O 1
ATOM 1679 N N . LEU A 1 209 ? -8.461 3.723 -4.641 1.00 61.94 209 LEU A N 1
ATOM 1680 C CA . LEU A 1 209 ? -9.801 3.926 -4.077 1.00 61.94 209 LEU A CA 1
ATOM 1681 C C . LEU A 1 209 ? -10.900 3.321 -4.963 1.00 61.94 209 LEU A C 1
ATOM 1683 O O . LEU A 1 209 ? -11.791 2.639 -4.455 1.00 61.94 209 LEU A O 1
ATOM 1687 N N . LEU A 1 210 ? -10.831 3.532 -6.281 1.00 62.97 210 LEU A N 1
ATOM 1688 C CA . LEU A 1 210 ? -11.782 2.951 -7.235 1.00 62.97 210 LEU A CA 1
ATOM 1689 C C . LEU A 1 210 ? -11.698 1.421 -7.253 1.00 62.97 210 LEU A C 1
ATOM 1691 O O . LEU A 1 210 ? -12.727 0.746 -7.203 1.00 62.97 210 LEU A O 1
ATOM 1695 N N . TYR A 1 211 ? -10.485 0.867 -7.275 1.00 64.00 211 TYR A N 1
ATOM 1696 C CA . TYR A 1 211 ? -10.258 -0.575 -7.200 1.00 64.00 211 TYR A CA 1
ATOM 1697 C C . TYR A 1 211 ? -10.882 -1.159 -5.930 1.00 64.00 211 TYR A C 1
ATOM 1699 O O . TYR A 1 211 ? -11.637 -2.131 -5.995 1.00 64.00 211 TYR A O 1
ATOM 1707 N N . ASN A 1 212 ? -10.624 -0.536 -4.782 1.00 65.69 212 ASN A N 1
ATOM 1708 C CA . ASN A 1 212 ? -11.186 -0.954 -3.508 1.00 65.69 212 ASN A CA 1
ATOM 1709 C C . ASN A 1 212 ? -12.710 -0.875 -3.470 1.00 65.69 212 ASN A C 1
ATOM 1711 O O . ASN A 1 212 ? -13.340 -1.785 -2.935 1.00 65.69 212 ASN A O 1
ATOM 1715 N N . TYR A 1 213 ? -13.303 0.164 -4.058 1.00 67.31 213 TYR A N 1
ATOM 1716 C CA . TYR A 1 213 ? -14.752 0.307 -4.158 1.00 67.31 213 TYR A CA 1
ATOM 1717 C C . TYR A 1 213 ? -15.389 -0.863 -4.924 1.00 67.31 213 TYR A C 1
ATOM 1719 O O . TYR A 1 213 ? -16.280 -1.531 -4.399 1.00 67.31 213 TYR A O 1
ATOM 1727 N N . PHE A 1 214 ? -14.896 -1.181 -6.126 1.00 64.19 214 PHE A N 1
ATOM 1728 C CA . PHE A 1 214 ? -15.427 -2.304 -6.910 1.00 64.19 214 PHE A CA 1
ATOM 1729 C C . PHE A 1 214 ? -15.169 -3.661 -6.249 1.00 64.19 214 PHE A C 1
ATOM 1731 O O . PHE A 1 214 ? -16.029 -4.540 -6.275 1.00 64.19 214 PHE A O 1
ATOM 1738 N N . ASN A 1 215 ? -14.013 -3.831 -5.611 1.00 63.62 215 ASN A N 1
ATOM 1739 C CA . ASN A 1 215 ? -13.694 -5.059 -4.891 1.00 63.62 215 ASN A CA 1
ATOM 1740 C C . ASN A 1 215 ? -14.598 -5.235 -3.652 1.00 63.62 215 ASN A C 1
ATOM 1742 O O . ASN A 1 215 ? -15.037 -6.345 -3.352 1.00 63.62 215 ASN A O 1
ATOM 1746 N N . ALA A 1 216 ? -14.940 -4.145 -2.957 1.00 65.38 216 ALA A N 1
ATOM 1747 C CA . ALA A 1 216 ? -15.899 -4.164 -1.853 1.00 65.38 216 ALA A CA 1
ATOM 1748 C C . ALA A 1 216 ? -17.309 -4.562 -2.322 1.00 65.38 216 ALA A C 1
ATOM 1750 O O . ALA A 1 216 ? -17.953 -5.376 -1.663 1.00 65.38 216 ALA A O 1
ATOM 1751 N N . LEU A 1 217 ? -17.759 -4.061 -3.480 1.00 64.94 217 LEU A N 1
ATOM 1752 C CA . LEU A 1 217 ? -19.019 -4.486 -4.106 1.00 64.94 217 LEU A CA 1
ATOM 1753 C C . LEU A 1 217 ? -19.015 -5.977 -4.484 1.00 64.94 217 LEU A C 1
ATOM 1755 O O . LEU A 1 217 ? -20.024 -6.657 -4.326 1.00 64.94 217 LEU A O 1
ATOM 1759 N N . TYR A 1 218 ? -17.883 -6.509 -4.951 1.00 61.31 218 TYR A N 1
ATOM 1760 C CA . TYR A 1 218 ? -17.753 -7.940 -5.244 1.00 61.31 218 TYR A CA 1
ATOM 1761 C C . TYR A 1 218 ? -17.844 -8.797 -3.975 1.00 61.31 218 TYR A C 1
ATOM 1763 O O . TYR A 1 218 ? -18.510 -9.830 -3.963 1.00 61.31 218 TYR A O 1
ATOM 1771 N N . TYR A 1 219 ? -17.225 -8.362 -2.876 1.00 59.19 219 TYR A N 1
ATOM 1772 C CA . TYR A 1 219 ? -17.293 -9.102 -1.616 1.00 59.19 219 TYR A CA 1
ATOM 1773 C C . TYR A 1 219 ? -18.711 -9.234 -1.067 1.00 59.19 219 TYR A C 1
ATOM 1775 O O . TYR A 1 219 ? -19.051 -10.262 -0.486 1.00 59.19 219 TYR A O 1
ATOM 1783 N N . THR A 1 220 ? -19.545 -8.217 -1.267 1.00 60.88 220 THR A N 1
ATOM 1784 C CA . THR A 1 220 ? -20.945 -8.261 -0.846 1.00 60.88 220 THR A CA 1
ATOM 1785 C C . THR A 1 220 ? -21.831 -9.068 -1.803 1.00 60.88 220 THR A C 1
ATOM 1787 O O . THR A 1 220 ? -22.978 -9.331 -1.455 1.00 60.88 220 THR A O 1
ATOM 1790 N N . SER A 1 221 ? -21.335 -9.480 -2.982 1.00 55.78 221 SER A N 1
ATOM 1791 C CA . SER A 1 221 ? -22.084 -10.222 -4.017 1.00 55.78 221 SER A CA 1
ATOM 1792 C C . SER A 1 221 ? -21.204 -11.236 -4.792 1.00 55.78 221 SER A C 1
ATOM 1794 O O . SER A 1 221 ? -20.902 -11.028 -5.969 1.00 55.78 221 SER A O 1
ATOM 1796 N N . PRO A 1 222 ? -20.801 -12.363 -4.172 1.00 52.84 222 PRO A N 1
ATOM 1797 C CA . PRO A 1 222 ? -19.781 -13.280 -4.707 1.00 52.84 222 PRO A CA 1
ATOM 1798 C C . PRO A 1 222 ? -20.187 -14.119 -5.938 1.00 52.84 222 PRO A C 1
ATOM 1800 O O . PRO A 1 222 ? -19.333 -14.789 -6.514 1.00 52.84 222 PRO A O 1
ATOM 1803 N N . GLU A 1 223 ? -21.455 -14.110 -6.369 1.00 46.09 223 GLU A N 1
ATOM 1804 C CA . GLU A 1 223 ? -21.939 -14.927 -7.501 1.00 46.09 223 GLU A CA 1
ATOM 1805 C C . GLU A 1 223 ? -21.611 -14.347 -8.893 1.00 46.09 223 GLU A C 1
ATOM 1807 O O . GLU A 1 223 ? -21.799 -15.017 -9.909 1.00 46.09 223 GLU A O 1
ATOM 1812 N N . GLN A 1 224 ? -21.088 -13.121 -8.975 1.00 40.59 224 GLN A N 1
ATOM 1813 C CA . GLN A 1 224 ? -20.716 -12.491 -10.244 1.00 40.59 224 GLN A CA 1
ATOM 1814 C C . GLN A 1 224 ? -19.202 -12.560 -10.465 1.00 40.59 224 GLN A C 1
ATOM 1816 O O . GLN A 1 224 ? -18.467 -11.748 -9.917 1.00 40.59 224 GLN A O 1
ATOM 1821 N N . GLN A 1 225 ? -18.716 -13.488 -11.301 1.00 35.09 225 GLN A N 1
ATOM 1822 C CA . GLN A 1 225 ? -17.325 -13.471 -11.783 1.00 35.09 225 GLN A CA 1
ATOM 1823 C C . GLN A 1 225 ? -17.057 -12.184 -12.579 1.00 35.09 225 GLN A C 1
ATOM 1825 O O . GLN A 1 225 ? -17.269 -12.121 -13.789 1.00 35.09 225 GLN A O 1
ATOM 1830 N N . ILE A 1 226 ? -16.573 -11.146 -11.902 1.00 35.84 226 ILE A N 1
ATOM 1831 C CA . ILE A 1 226 ? -16.091 -9.923 -12.536 1.00 35.84 226 ILE A CA 1
ATOM 1832 C C . ILE A 1 226 ? -14.569 -10.018 -12.579 1.00 35.84 226 ILE A C 1
ATOM 1834 O O . ILE A 1 226 ? -13.893 -10.008 -11.552 1.00 35.84 226 ILE A O 1
ATOM 1838 N N . SER A 1 227 ? -14.011 -10.109 -13.785 1.00 32.59 227 SER A N 1
ATOM 1839 C CA . SER A 1 227 ? -12.599 -9.789 -13.989 1.00 32.59 227 SER A CA 1
ATOM 1840 C C . SER A 1 227 ? -12.441 -8.296 -13.735 1.00 32.59 227 SER A C 1
ATOM 1842 O O . SER A 1 227 ? -12.982 -7.503 -14.496 1.00 32.59 227 SER A O 1
ATOM 1844 N N . ILE A 1 228 ? -11.776 -7.910 -12.644 1.00 34.44 228 ILE A N 1
ATOM 1845 C CA . ILE A 1 228 ? -11.559 -6.497 -12.315 1.00 34.44 228 ILE A CA 1
ATOM 1846 C C . ILE A 1 228 ? -10.371 -6.006 -13.154 1.00 34.44 228 ILE A C 1
ATOM 1848 O O . ILE A 1 228 ? -9.233 -6.378 -12.842 1.00 34.44 228 ILE A O 1
ATOM 1852 N N . PRO A 1 229 ? -10.582 -5.197 -14.212 1.00 29.22 229 PRO A N 1
ATOM 1853 C CA . PRO A 1 229 ? -9.473 -4.498 -14.838 1.00 29.22 229 PRO A CA 1
ATOM 1854 C C . PRO A 1 229 ? -8.882 -3.553 -13.789 1.00 29.22 229 PRO A C 1
ATOM 1856 O O . PRO A 1 229 ? -9.600 -2.751 -13.194 1.00 29.22 229 PRO A O 1
ATOM 1859 N N . PHE A 1 230 ? -7.581 -3.646 -13.528 1.00 36.69 230 PHE A N 1
ATOM 1860 C CA . PHE A 1 230 ? -6.904 -2.562 -12.826 1.00 36.69 230 PHE A CA 1
ATOM 1861 C C . PHE A 1 230 ? -6.500 -1.512 -13.859 1.00 36.69 230 PHE A C 1
ATOM 1863 O O . PHE A 1 230 ? -5.999 -1.855 -14.926 1.00 36.69 230 PHE A O 1
ATOM 1870 N N . ILE A 1 231 ? -6.713 -0.244 -13.522 1.00 30.38 231 ILE A N 1
ATOM 1871 C CA . ILE A 1 231 ? -6.048 0.886 -14.163 1.00 30.38 231 ILE A CA 1
ATOM 1872 C C . ILE A 1 231 ? -5.051 1.365 -13.119 1.00 30.38 231 ILE A C 1
ATOM 1874 O O . ILE A 1 231 ? -5.454 1.952 -12.120 1.00 30.38 231 ILE A O 1
ATOM 1878 N N . THR A 1 232 ? -3.767 1.060 -13.291 1.00 33.56 232 THR A N 1
ATOM 1879 C CA . THR A 1 232 ? -2.732 1.711 -12.482 1.00 33.56 232 THR A CA 1
ATOM 1880 C C . THR A 1 232 ? -2.166 2.872 -13.283 1.00 33.56 232 THR A C 1
ATOM 1882 O O . THR A 1 232 ? -1.889 2.753 -14.477 1.00 33.56 232 THR A O 1
ATOM 1885 N N . THR A 1 233 ? -2.039 4.014 -12.617 1.00 28.39 233 THR A N 1
ATOM 1886 C CA . THR A 1 233 ? -1.178 5.114 -13.046 1.00 28.39 233 THR A CA 1
ATOM 1887 C C . THR A 1 233 ? 0.015 5.053 -12.118 1.00 28.39 233 THR A C 1
ATOM 1889 O O . THR A 1 233 ? -0.001 5.662 -11.050 1.00 28.39 233 THR A O 1
ATOM 1892 N N . ASP A 1 234 ? 1.004 4.242 -12.472 1.00 33.56 234 ASP A N 1
ATOM 1893 C CA . ASP A 1 234 ? 2.270 4.259 -11.752 1.00 33.56 234 ASP A CA 1
ATOM 1894 C C . ASP A 1 234 ? 3.212 5.237 -12.455 1.00 33.56 234 ASP A C 1
ATOM 1896 O O . ASP A 1 234 ? 3.211 5.349 -13.685 1.00 33.56 234 ASP A O 1
ATOM 1900 N N . TYR A 1 235 ? 4.017 5.943 -11.664 1.00 27.70 235 TYR A N 1
ATOM 1901 C CA . TYR A 1 235 ? 5.117 6.736 -12.191 1.00 27.70 235 TYR A CA 1
ATOM 1902 C C . TYR A 1 235 ? 6.263 5.786 -12.545 1.00 27.70 235 TYR A C 1
ATOM 1904 O O . TYR A 1 235 ? 6.919 5.230 -11.661 1.00 27.70 235 TYR A O 1
ATOM 1912 N N . TYR A 1 236 ? 6.502 5.581 -13.835 1.00 32.78 236 TYR A N 1
ATOM 1913 C CA . TYR A 1 236 ? 7.610 4.769 -14.324 1.00 32.78 236 TYR A CA 1
ATOM 1914 C C . TYR A 1 236 ? 8.752 5.696 -14.725 1.00 32.78 236 TYR A C 1
ATOM 1916 O O . TYR A 1 236 ? 8.607 6.493 -15.636 1.00 32.78 236 TYR A O 1
ATOM 1924 N N . LEU A 1 237 ? 9.908 5.603 -14.069 1.00 29.67 237 LEU A N 1
ATOM 1925 C CA . LEU A 1 237 ? 11.115 6.252 -14.584 1.00 29.67 237 LEU A CA 1
ATOM 1926 C C . LEU A 1 237 ? 11.636 5.406 -15.751 1.00 29.67 237 LEU A C 1
ATOM 1928 O O . LEU A 1 237 ? 12.259 4.369 -15.526 1.00 29.67 237 LEU A O 1
ATOM 1932 N N . ILE A 1 238 ? 11.323 5.815 -16.981 1.00 30.22 238 ILE A N 1
ATOM 1933 C CA . ILE A 1 238 ? 11.887 5.236 -18.205 1.00 30.22 238 ILE A CA 1
ATOM 1934 C C . ILE A 1 238 ? 12.930 6.223 -18.739 1.00 30.22 238 ILE A C 1
ATOM 1936 O O . ILE A 1 238 ? 12.591 7.355 -19.095 1.00 30.22 238 ILE A O 1
ATOM 1940 N N . SER A 1 239 ? 14.199 5.808 -18.759 1.00 34.50 239 SER A N 1
ATOM 1941 C CA . SER A 1 239 ? 15.317 6.568 -19.343 1.00 34.50 239 SER A CA 1
ATOM 1942 C C . SER A 1 239 ? 15.362 6.430 -20.862 1.00 34.50 239 SER A C 1
ATOM 1944 O O . SER A 1 239 ? 15.409 5.261 -21.312 1.00 34.50 239 SER A O 1
#

pLDDT: mean 78.83, std 17.99, range [24.56, 95.12]